Protein AF-A0AAD8VVQ7-F1 (afdb_monomer_lite)

pLDDT: mean 76.09, std 16.67, range [25.75, 97.69]

Secondary structure (DSSP, 8-state):
--------SSSTHHHHHHHHT-S-HHHHHHHHHHHHHHTT-HHHHHHHHHTT-----SSGGG-HHHHHHHTT-HHHHHHHHHTT--TT---TTS--HHHHHHHHS-HHHHHHHGGGSPPPTT-SS-SHHHHHHHHHHHHHHHH-HHHHHHHHHHHHHHHHHHHHTT-HHHHHHHHHTT--TTTHHHHHHHHHHHHHHHHHTT-HHHHHHHHHHHHHH-TT-HHHHHHHHHHHHHHT-HHHHHHHHHHHHHH-TT-HHHHHHHHHHHHHT-

Organism: Lolium multiflorum (NCBI:txid4521)

Structure (mmCIF, N/CA/C/O backbone):
data_AF-A0AAD8VVQ7-F1
#
_entry.id   AF-A0AAD8VVQ7-F1
#
loop_
_atom_site.group_PDB
_atom_site.id
_atom_site.type_symbol
_atom_site.label_atom_id
_atom_site.label_alt_id
_atom_site.label_comp_id
_atom_site.label_asym_id
_atom_site.label_entity_id
_atom_site.label_seq_id
_atom_site.pdbx_PDB_ins_code
_atom_site.Cartn_x
_atom_site.Cartn_y
_atom_site.Cartn_z
_atom_site.occupancy
_atom_site.B_iso_or_equiv
_atom_site.auth_seq_id
_atom_site.auth_comp_id
_atom_site.auth_asym_id
_atom_site.auth_atom_id
_atom_site.pdbx_PDB_model_num
ATOM 1 N N . MET A 1 1 ? -31.775 -23.590 -3.447 1.00 32.97 1 MET A N 1
ATOM 2 C CA . MET A 1 1 ? -30.555 -22.849 -3.837 1.00 32.97 1 MET A CA 1
ATOM 3 C C . MET A 1 1 ? -30.831 -21.364 -3.663 1.00 32.97 1 MET A C 1
ATOM 5 O O . MET A 1 1 ? -31.650 -20.832 -4.397 1.00 32.97 1 MET A O 1
ATOM 9 N N . ALA A 1 2 ? -30.275 -20.741 -2.620 1.00 25.75 2 ALA A N 1
ATOM 10 C CA . ALA A 1 2 ? -30.656 -19.396 -2.186 1.00 25.75 2 ALA A CA 1
ATOM 11 C C . ALA A 1 2 ? -30.196 -18.323 -3.187 1.00 25.75 2 ALA A C 1
ATOM 13 O O . ALA A 1 2 ? -29.004 -18.097 -3.392 1.00 25.75 2 ALA A O 1
ATOM 14 N N . GLN A 1 3 ? -31.175 -17.686 -3.820 1.00 28.00 3 GLN A N 1
ATOM 15 C CA . GLN A 1 3 ? -31.025 -16.563 -4.728 1.00 28.00 3 GLN A CA 1
ATOM 16 C C . GLN A 1 3 ? -30.968 -15.295 -3.865 1.00 28.00 3 GLN A C 1
ATOM 18 O O . GLN A 1 3 ? -32.000 -14.772 -3.453 1.00 28.00 3 GLN A O 1
ATOM 23 N N . ILE A 1 4 ? -29.763 -14.829 -3.523 1.00 32.50 4 ILE A N 1
ATOM 24 C CA . ILE A 1 4 ? -29.588 -13.522 -2.875 1.00 32.50 4 ILE A CA 1
ATOM 25 C C . ILE A 1 4 ? -29.837 -12.462 -3.955 1.00 32.50 4 ILE A C 1
ATOM 27 O O . ILE A 1 4 ? -28.936 -12.033 -4.673 1.00 32.50 4 ILE A O 1
ATOM 31 N N . CYS A 1 5 ? -31.109 -12.106 -4.128 1.00 30.92 5 CYS A N 1
ATOM 32 C CA . CYS A 1 5 ? -31.544 -10.966 -4.923 1.00 30.92 5 CYS A CA 1
ATOM 33 C C . CYS A 1 5 ? -31.204 -9.682 -4.155 1.00 30.92 5 CYS A C 1
ATOM 35 O O . CYS A 1 5 ? -32.002 -9.202 -3.355 1.00 30.92 5 CYS A O 1
ATOM 37 N N . ILE A 1 6 ? -30.033 -9.101 -4.418 1.00 37.62 6 ILE A N 1
ATOM 38 C CA . ILE A 1 6 ? -29.750 -7.710 -4.044 1.00 37.62 6 ILE A CA 1
ATOM 39 C C . ILE A 1 6 ? -30.532 -6.830 -5.032 1.00 37.62 6 ILE A C 1
ATOM 41 O O . ILE A 1 6 ? -30.039 -6.468 -6.100 1.00 37.62 6 ILE A O 1
ATOM 45 N N . ARG A 1 7 ? -31.814 -6.572 -4.738 1.00 34.56 7 ARG A N 1
ATOM 46 C CA . ARG A 1 7 ? -32.643 -5.653 -5.527 1.00 34.56 7 ARG A CA 1
ATOM 47 C C . ARG A 1 7 ? -32.259 -4.206 -5.207 1.00 34.56 7 ARG A C 1
ATOM 49 O O . ARG A 1 7 ? -32.575 -3.695 -4.145 1.00 34.56 7 ARG A O 1
ATOM 56 N N . ASN A 1 8 ? -31.588 -3.615 -6.189 1.00 37.22 8 ASN A N 1
ATOM 57 C CA . ASN A 1 8 ? -31.767 -2.273 -6.743 1.00 37.22 8 ASN A CA 1
ATOM 58 C C . ASN A 1 8 ? -31.941 -1.089 -5.771 1.00 37.22 8 ASN A C 1
ATOM 60 O O . ASN A 1 8 ? -33.029 -0.860 -5.251 1.00 37.22 8 ASN A O 1
ATOM 64 N N . VAL A 1 9 ? -30.905 -0.247 -5.698 1.00 36.59 9 VAL A N 1
ATOM 65 C CA . VAL A 1 9 ? -31.060 1.205 -5.533 1.00 36.59 9 VAL A CA 1
ATOM 66 C C . VAL A 1 9 ? -30.206 1.876 -6.625 1.00 36.59 9 VAL A C 1
ATOM 68 O O . VAL A 1 9 ? -28.989 1.971 -6.522 1.00 36.59 9 VAL A O 1
ATOM 71 N N . GLU A 1 10 ? -30.866 2.181 -7.745 1.00 34.78 10 GLU A N 1
ATOM 72 C CA . GLU A 1 10 ? -30.586 3.259 -8.720 1.00 34.78 10 GLU A CA 1
ATOM 73 C C . GLU A 1 10 ? -29.190 3.425 -9.372 1.00 34.78 10 GLU A C 1
ATOM 75 O O . GLU A 1 10 ? -28.789 4.533 -9.714 1.00 34.78 10 GLU A O 1
ATOM 80 N N . GLY A 1 11 ? -28.469 2.342 -9.685 1.00 43.28 11 GLY A N 1
ATOM 81 C CA . GLY A 1 11 ? -27.272 2.449 -10.556 1.00 43.28 11 GLY A CA 1
ATOM 82 C C . GLY A 1 11 ? -26.495 1.158 -10.832 1.00 43.28 11 GLY A C 1
ATOM 83 O O . GLY A 1 11 ? -25.451 1.166 -11.482 1.00 43.28 11 GLY A O 1
ATOM 84 N N . THR A 1 12 ? -26.993 0.026 -10.342 1.00 45.75 12 THR A N 1
ATOM 85 C CA . THR A 1 12 ? -26.298 -1.268 -10.257 1.00 45.75 12 THR A CA 1
ATOM 86 C C . THR A 1 12 ? -26.258 -2.073 -11.563 1.00 45.75 12 THR A C 1
ATOM 88 O O . THR A 1 12 ? -25.590 -3.108 -11.620 1.00 45.75 12 THR A O 1
ATOM 91 N N . SER A 1 13 ? -26.916 -1.611 -12.630 1.00 41.06 13 SER A N 1
ATOM 92 C CA . SER A 1 13 ? -27.123 -2.388 -13.862 1.00 41.06 13 SER A CA 1
ATOM 93 C C . SER A 1 13 ? -25.830 -2.734 -14.616 1.00 41.06 13 SER A C 1
ATOM 95 O O . SER A 1 13 ? -25.716 -3.836 -15.138 1.00 41.06 13 SER A O 1
ATOM 97 N N . LEU A 1 14 ? -24.827 -1.847 -14.640 1.00 35.81 14 LEU A N 1
ATOM 98 C CA . LEU A 1 14 ? -23.552 -2.098 -15.338 1.00 35.81 14 LEU A CA 1
ATOM 99 C C . LEU A 1 14 ? -22.633 -3.066 -14.571 1.00 35.81 14 LEU A C 1
ATOM 101 O O . LEU A 1 14 ? -22.017 -3.948 -15.166 1.00 35.81 14 LEU A O 1
ATOM 105 N N . CYS A 1 15 ? -22.590 -2.952 -13.240 1.00 41.81 15 CYS A N 1
ATOM 106 C CA . CYS A 1 15 ? -21.702 -3.762 -12.401 1.00 41.81 15 CYS A CA 1
ATOM 107 C C . CYS A 1 15 ? -22.151 -5.223 -12.308 1.00 41.81 15 CYS A C 1
ATOM 109 O O . CYS A 1 15 ? -21.321 -6.129 -12.353 1.00 41.81 15 CYS A O 1
ATOM 111 N N . PHE A 1 16 ? -23.461 -5.476 -12.233 1.00 44.75 16 PHE A N 1
ATOM 112 C CA . PHE A 1 16 ? -23.982 -6.845 -12.203 1.00 44.75 16 PHE A CA 1
ATOM 113 C C . PHE A 1 16 ? -23.688 -7.621 -13.493 1.00 44.75 16 PHE A C 1
ATOM 115 O O . PHE A 1 16 ? -23.416 -8.821 -13.423 1.00 44.75 16 PHE A O 1
ATOM 122 N N . ILE A 1 17 ? -23.690 -6.942 -14.646 1.00 41.75 17 ILE A N 1
ATOM 123 C CA . ILE A 1 17 ? -23.375 -7.553 -15.944 1.00 41.75 17 ILE A CA 1
ATOM 124 C C . ILE A 1 17 ? -21.907 -7.996 -15.971 1.00 41.75 17 ILE A C 1
ATOM 126 O O . ILE A 1 17 ? -21.639 -9.162 -16.239 1.00 41.75 17 ILE A O 1
ATOM 130 N N . GLN A 1 18 ? -20.956 -7.127 -15.606 1.00 44.03 18 GLN A N 1
ATOM 131 C CA . GLN A 1 18 ? -19.525 -7.478 -15.569 1.00 44.03 18 GLN A CA 1
ATOM 132 C C . GLN A 1 18 ? -19.199 -8.589 -14.561 1.00 44.03 18 GLN A C 1
ATOM 134 O O . GLN A 1 18 ? -18.386 -9.470 -14.844 1.00 44.03 18 GLN A O 1
ATOM 139 N N . LEU A 1 19 ? -19.869 -8.598 -13.407 1.00 46.03 19 LEU A N 1
ATOM 140 C CA . LEU A 1 19 ? -19.674 -9.627 -12.387 1.00 46.03 19 LEU A CA 1
ATOM 141 C C . LEU A 1 19 ? -20.217 -11.003 -12.817 1.00 46.03 19 LEU A C 1
ATOM 143 O O . LEU A 1 19 ? -19.690 -12.020 -12.375 1.00 46.03 19 LEU A O 1
ATOM 147 N N . GLN A 1 20 ? -21.223 -11.092 -13.695 1.00 51.47 20 GLN A N 1
ATOM 148 C CA . GLN A 1 20 ? -21.737 -12.385 -14.176 1.00 51.47 20 GLN A CA 1
ATOM 149 C C . GLN A 1 20 ? -20.737 -13.168 -15.046 1.00 51.47 20 GLN A C 1
ATOM 151 O O . GLN A 1 20 ? -20.784 -14.401 -15.032 1.00 51.47 20 GLN A O 1
ATOM 156 N N . PHE A 1 21 ? -19.816 -12.487 -15.737 1.00 51.16 21 PHE A N 1
ATOM 157 C CA . PHE A 1 21 ? -18.866 -13.101 -16.676 1.00 51.16 21 PHE A CA 1
ATOM 158 C C . PHE A 1 21 ? -17.606 -13.703 -16.031 1.00 51.16 21 PHE A C 1
ATOM 160 O O . PHE A 1 21 ? -16.871 -14.419 -16.707 1.00 51.16 21 PHE A O 1
ATOM 167 N N . MET A 1 22 ? -17.323 -13.468 -14.743 1.00 53.41 22 MET A N 1
ATOM 168 C CA . MET A 1 22 ? -16.086 -13.996 -14.145 1.00 53.41 22 MET A CA 1
ATOM 169 C C . MET A 1 22 ? -16.205 -15.477 -13.755 1.00 53.41 22 MET A C 1
ATOM 171 O O . MET A 1 22 ? -17.192 -15.874 -13.150 1.00 53.41 22 MET A O 1
ATOM 175 N N . PRO A 1 23 ? -15.205 -16.333 -13.999 1.00 52.62 23 PRO A N 1
ATOM 176 C CA . PRO A 1 23 ? -15.355 -17.784 -13.845 1.00 52.62 23 PRO A CA 1
ATOM 177 C C . PRO A 1 23 ? -15.547 -18.263 -12.391 1.00 52.62 23 PRO A C 1
ATOM 179 O O . PRO A 1 23 ? -16.184 -19.290 -12.177 1.00 52.62 23 PRO A O 1
ATOM 182 N N . ASN A 1 24 ? -15.075 -17.517 -11.379 1.00 67.12 24 ASN A N 1
ATOM 183 C CA . ASN A 1 24 ? -15.118 -17.932 -9.969 1.00 67.12 24 ASN A CA 1
ATOM 184 C C . ASN A 1 24 ? -16.052 -17.047 -9.120 1.00 67.12 24 ASN A C 1
ATOM 186 O O . ASN A 1 24 ? -15.850 -15.835 -9.025 1.00 67.12 24 ASN A O 1
ATOM 190 N N . LYS A 1 25 ? -17.040 -17.661 -8.449 1.00 65.88 25 LYS A N 1
ATOM 191 C CA . LYS A 1 25 ? -17.976 -16.991 -7.526 1.00 65.88 25 LYS A CA 1
ATOM 192 C C . LYS A 1 25 ? -17.253 -16.204 -6.421 1.00 65.88 25 LYS A C 1
ATOM 194 O O . LYS A 1 25 ? -17.703 -15.113 -6.088 1.00 65.88 25 LYS A O 1
ATOM 199 N N . GLY A 1 26 ? -16.128 -16.710 -5.909 1.00 63.72 26 GLY A N 1
ATOM 200 C CA . GLY A 1 26 ? -15.325 -16.022 -4.890 1.00 63.72 26 GLY A CA 1
ATOM 201 C C . GLY A 1 26 ? -14.706 -14.717 -5.401 1.00 63.72 26 GLY A C 1
ATOM 202 O O . GLY A 1 26 ? -14.844 -13.679 -4.761 1.00 63.72 26 GLY A O 1
ATOM 203 N N . ASN A 1 27 ? -14.120 -14.736 -6.603 1.00 68.06 27 ASN A N 1
ATOM 204 C CA . ASN A 1 27 ? -13.512 -13.545 -7.210 1.00 68.06 27 ASN A CA 1
ATOM 205 C C . ASN A 1 27 ? -14.566 -12.497 -7.596 1.00 68.06 27 ASN A C 1
ATOM 207 O O . ASN A 1 27 ? -14.330 -11.306 -7.423 1.00 68.06 27 ASN A O 1
ATOM 211 N N . ARG A 1 28 ? -15.756 -12.924 -8.048 1.00 70.94 28 ARG A N 1
ATOM 212 C CA . ARG A 1 28 ? -16.890 -12.010 -8.291 1.00 70.94 28 ARG A CA 1
ATOM 213 C C . ARG A 1 28 ? -17.267 -11.242 -7.030 1.00 70.94 28 ARG A C 1
ATOM 215 O O . ARG A 1 28 ? -17.433 -10.030 -7.066 1.00 70.94 28 ARG A O 1
ATOM 222 N N . LEU A 1 29 ? -17.426 -11.959 -5.919 1.00 75.00 29 LEU A N 1
ATOM 223 C CA . LEU A 1 29 ? -17.844 -11.358 -4.658 1.00 75.00 29 LEU A CA 1
ATOM 224 C C . LEU A 1 29 ? -16.756 -10.451 -4.069 1.00 75.00 29 LEU A C 1
ATOM 226 O O . LEU A 1 29 ? -17.097 -9.419 -3.503 1.00 75.00 29 LEU A O 1
ATOM 230 N N . PHE A 1 30 ? -15.474 -10.778 -4.266 1.00 79.44 30 PHE A N 1
ATOM 231 C CA . PHE A 1 30 ? -14.358 -9.901 -3.900 1.00 79.44 30 PHE A CA 1
ATOM 232 C C . PHE A 1 30 ? -14.373 -8.583 -4.691 1.00 79.44 30 PHE A C 1
ATOM 234 O O . PHE A 1 30 ? -14.333 -7.511 -4.097 1.00 79.44 30 PHE A O 1
ATOM 241 N N . VAL A 1 31 ? -14.511 -8.640 -6.021 1.00 78.81 31 VAL A N 1
ATOM 242 C CA . VAL A 1 31 ? -14.584 -7.429 -6.864 1.00 78.81 31 VAL A CA 1
ATOM 243 C C . VAL A 1 31 ? -15.812 -6.582 -6.512 1.00 78.81 31 VAL A C 1
ATOM 245 O O . VAL A 1 31 ? -15.736 -5.356 -6.459 1.00 78.81 31 VAL A O 1
ATOM 248 N N . ALA A 1 32 ? -16.946 -7.225 -6.222 1.00 81.06 32 ALA A N 1
ATOM 249 C CA . ALA A 1 32 ? -18.141 -6.531 -5.751 1.00 81.06 32 ALA A CA 1
ATOM 250 C C . ALA A 1 32 ? -17.918 -5.848 -4.389 1.00 81.06 32 ALA A C 1
ATOM 252 O O . ALA A 1 32 ? -18.401 -4.736 -4.179 1.00 81.06 32 ALA A O 1
ATOM 253 N N . LEU A 1 33 ? -17.184 -6.500 -3.479 1.00 85.38 33 LEU A N 1
ATOM 254 C CA . LEU A 1 33 ? -16.850 -5.973 -2.155 1.00 85.38 33 LEU A CA 1
ATOM 255 C C . LEU A 1 33 ? -15.913 -4.765 -2.251 1.00 85.38 33 LEU A C 1
ATOM 257 O O . LEU A 1 33 ? -16.217 -3.726 -1.669 1.00 85.38 33 LEU A O 1
ATOM 261 N N . ASP A 1 34 ? -14.831 -4.870 -3.025 1.00 84.62 34 ASP A N 1
ATOM 262 C CA . ASP A 1 34 ? -13.914 -3.754 -3.293 1.00 84.62 34 ASP A CA 1
ATOM 263 C C . ASP A 1 34 ? -14.673 -2.552 -3.870 1.00 84.62 34 ASP A C 1
ATOM 265 O O . ASP A 1 34 ? -14.544 -1.425 -3.392 1.00 84.62 34 ASP A O 1
ATOM 269 N N . MET A 1 35 ? -15.564 -2.784 -4.833 1.00 81.31 35 MET A N 1
ATOM 270 C CA . MET A 1 35 ? -16.360 -1.710 -5.413 1.00 81.31 35 MET A CA 1
ATOM 271 C C . MET A 1 35 ? -17.341 -1.080 -4.416 1.00 81.31 35 MET A C 1
ATOM 273 O O . MET A 1 35 ? -17.484 0.146 -4.393 1.00 81.31 35 MET A O 1
ATOM 277 N N . ALA A 1 36 ? -17.996 -1.889 -3.577 1.00 85.31 36 ALA A N 1
ATOM 278 C CA . ALA A 1 36 ? -18.875 -1.396 -2.521 1.00 85.31 36 ALA A CA 1
ATOM 279 C C . ALA A 1 36 ? -18.108 -0.519 -1.518 1.00 85.31 36 ALA A C 1
ATOM 281 O O . ALA A 1 36 ? -18.603 0.542 -1.143 1.00 85.31 36 ALA A O 1
ATOM 282 N N . LEU A 1 37 ? -16.881 -0.903 -1.153 1.00 86.62 37 LEU A N 1
ATOM 283 C CA . LEU A 1 37 ? -15.991 -0.101 -0.308 1.00 86.62 37 LEU A CA 1
ATOM 284 C C . LEU A 1 37 ? -15.546 1.186 -1.011 1.00 86.62 37 LEU A C 1
ATOM 286 O O . LEU A 1 37 ? -15.621 2.267 -0.428 1.00 86.62 37 LEU A O 1
ATOM 290 N N . ARG A 1 38 ? -15.169 1.122 -2.295 1.00 81.88 38 ARG A N 1
ATOM 291 C CA . ARG A 1 38 ? -14.794 2.309 -3.086 1.00 81.88 38 ARG A CA 1
ATOM 292 C C . ARG A 1 38 ? -15.919 3.339 -3.163 1.00 81.88 38 ARG A C 1
ATOM 294 O O . ARG A 1 38 ? -15.644 4.539 -3.094 1.00 81.88 38 ARG A O 1
ATOM 301 N N . LYS A 1 39 ? -17.165 2.879 -3.293 1.00 81.38 39 LYS A N 1
ATOM 302 C CA . LYS A 1 39 ? -18.374 3.715 -3.355 1.00 81.38 39 LYS A CA 1
ATOM 303 C C . LYS A 1 39 ? -19.008 4.000 -1.988 1.00 81.38 39 LYS A C 1
ATOM 305 O O . LYS A 1 39 ? -20.023 4.685 -1.945 1.00 81.38 39 LYS A O 1
ATOM 310 N N . SER A 1 40 ? -18.418 3.512 -0.895 1.00 84.12 40 SER A N 1
ATOM 311 C CA . SER A 1 40 ? -18.921 3.692 0.474 1.00 84.12 40 SER A CA 1
ATOM 312 C C . SER A 1 40 ? -20.338 3.136 0.704 1.00 84.12 40 SER A C 1
ATOM 314 O O . SER A 1 40 ? -21.089 3.619 1.548 1.00 84.12 40 SER A O 1
ATOM 316 N N . PHE A 1 41 ? -20.725 2.088 -0.029 1.00 85.81 41 PHE A N 1
ATOM 317 C CA . PHE A 1 41 ? -22.027 1.428 0.098 1.00 85.81 41 PHE A CA 1
ATOM 318 C C . PHE A 1 41 ? -22.012 0.374 1.212 1.00 85.81 41 PHE A C 1
ATOM 320 O O . PHE A 1 41 ? -22.043 -0.830 0.955 1.00 85.81 41 PHE A O 1
ATOM 327 N N . VAL A 1 42 ? -21.995 0.830 2.467 1.00 83.38 42 VAL A N 1
ATOM 328 C CA . VAL A 1 42 ? -21.899 -0.014 3.677 1.00 83.38 42 VAL A CA 1
ATOM 329 C C . VAL A 1 42 ? -22.950 -1.135 3.711 1.00 83.38 42 VAL A C 1
ATOM 331 O O . VAL A 1 42 ? -22.623 -2.285 4.004 1.00 83.38 42 VAL A O 1
ATOM 334 N N . SER A 1 43 ? -24.201 -0.854 3.331 1.00 80.50 43 SER A N 1
ATOM 335 C CA . SER A 1 43 ? -25.262 -1.874 3.282 1.00 80.50 43 SER A CA 1
ATOM 336 C C . SER A 1 43 ? -24.930 -3.026 2.324 1.00 80.50 43 SER A C 1
ATOM 338 O O . SER A 1 43 ? -25.270 -4.177 2.596 1.00 80.50 43 SER A O 1
ATOM 340 N N . CYS A 1 44 ? -24.232 -2.739 1.219 1.00 82.75 44 CYS A N 1
ATOM 341 C CA . CYS A 1 44 ? -23.774 -3.760 0.277 1.00 82.75 44 CYS A CA 1
ATOM 342 C C . CYS A 1 44 ? -22.590 -4.552 0.838 1.00 82.75 44 CYS A C 1
ATOM 344 O O . CYS A 1 44 ? -22.556 -5.766 0.664 1.00 82.75 44 CYS A O 1
ATOM 346 N N . VAL A 1 45 ? -21.662 -3.897 1.546 1.00 85.19 45 VAL A N 1
ATOM 347 C CA . VAL A 1 45 ? -20.513 -4.553 2.200 1.00 85.19 45 VAL A CA 1
ATOM 348 C C . VAL A 1 45 ? -20.992 -5.682 3.115 1.00 85.19 45 VAL A C 1
ATOM 350 O O . VAL A 1 45 ? -20.562 -6.823 2.957 1.00 85.19 45 VAL A O 1
ATOM 353 N N . LYS A 1 46 ? -21.962 -5.400 3.993 1.00 83.31 46 LYS A N 1
ATOM 354 C CA . LYS A 1 46 ? -22.525 -6.399 4.914 1.00 83.31 46 LYS A CA 1
ATOM 355 C C . LYS A 1 46 ? -23.149 -7.592 4.184 1.00 83.31 46 LYS A C 1
ATOM 357 O O . LYS A 1 46 ? -22.861 -8.739 4.519 1.00 83.31 46 LYS A O 1
ATOM 362 N N . LEU A 1 47 ? -23.970 -7.335 3.162 1.00 81.62 47 LEU A N 1
ATOM 363 C CA . LEU A 1 47 ? -24.615 -8.390 2.370 1.00 81.62 47 LEU A CA 1
ATOM 364 C C . LEU A 1 47 ? -23.603 -9.248 1.600 1.00 81.62 47 LEU A C 1
ATOM 366 O O . LEU A 1 47 ? -23.782 -10.459 1.486 1.00 81.62 47 LEU A O 1
ATOM 370 N N . LEU A 1 48 ? -22.540 -8.637 1.074 1.00 85.06 48 LEU A N 1
ATOM 371 C CA . LEU A 1 48 ? -21.500 -9.336 0.319 1.00 85.06 48 LEU A CA 1
ATOM 372 C C . LEU A 1 48 ? -20.664 -10.243 1.225 1.00 85.06 48 LEU A C 1
ATOM 374 O O . LEU A 1 48 ? -20.432 -11.398 0.868 1.00 85.06 48 LEU A O 1
ATOM 378 N N . ILE A 1 49 ? -20.286 -9.763 2.412 1.00 85.81 49 ILE A N 1
ATOM 379 C CA . ILE A 1 49 ? -19.587 -10.562 3.428 1.00 85.81 49 ILE A CA 1
ATOM 380 C C . ILE A 1 49 ? -20.456 -11.755 3.856 1.00 85.81 49 ILE A C 1
ATOM 382 O O . ILE A 1 49 ? -20.002 -12.895 3.797 1.00 85.81 49 ILE A O 1
ATOM 386 N N . GLN A 1 50 ? -21.738 -11.528 4.172 1.00 82.75 50 GLN A N 1
ATOM 387 C CA . GLN A 1 50 ? -22.696 -12.604 4.485 1.00 82.75 50 GLN A CA 1
ATOM 388 C C . GLN A 1 50 ? -22.894 -13.591 3.321 1.00 82.75 50 GLN A C 1
ATOM 390 O O . GLN A 1 50 ? -23.169 -14.770 3.535 1.00 82.75 50 GLN A O 1
ATOM 395 N N . GLY A 1 51 ? -22.734 -13.121 2.081 1.00 77.81 51 GLY A N 1
ATOM 396 C CA . GLY A 1 51 ? -22.756 -13.934 0.865 1.00 77.81 51 GLY A CA 1
ATOM 397 C C . GLY A 1 51 ? -21.491 -14.768 0.622 1.00 77.81 51 GLY A C 1
ATOM 398 O O . GLY A 1 51 ? -21.447 -15.502 -0.370 1.00 77.81 51 GLY A O 1
ATOM 399 N N . GLY A 1 52 ? -20.482 -14.670 1.495 1.00 81.75 52 GLY A N 1
ATOM 400 C CA . GLY A 1 52 ? -19.207 -15.380 1.386 1.00 81.75 52 GLY A CA 1
ATOM 401 C C . GLY A 1 52 ? -18.169 -14.667 0.518 1.00 81.75 52 GLY A C 1
ATOM 402 O O . GLY A 1 52 ? -17.348 -15.334 -0.114 1.00 81.75 52 GLY A O 1
ATOM 403 N N . ALA A 1 53 ? -18.219 -13.333 0.424 1.00 82.75 53 ALA A N 1
ATOM 404 C CA . ALA A 1 53 ? -17.140 -12.566 -0.194 1.00 82.75 53 ALA A CA 1
ATOM 405 C C . ALA A 1 53 ? -15.816 -12.817 0.536 1.00 82.75 53 ALA A C 1
ATOM 407 O O . ALA A 1 53 ? -15.769 -12.825 1.765 1.00 82.75 53 ALA A O 1
ATOM 408 N N . ASN A 1 54 ? -14.733 -12.996 -0.223 1.00 84.00 54 ASN A N 1
ATOM 409 C CA . ASN A 1 54 ? -13.404 -13.031 0.373 1.00 84.00 54 ASN A CA 1
ATOM 410 C C . ASN A 1 54 ? -13.090 -11.642 0.947 1.00 84.00 54 ASN A C 1
ATOM 412 O O . ASN A 1 54 ? -13.213 -10.642 0.246 1.00 84.00 54 ASN A O 1
ATOM 416 N N . VAL A 1 55 ? -12.699 -11.591 2.216 1.00 86.19 55 VAL A N 1
ATOM 417 C CA . VAL A 1 55 ? -12.368 -10.354 2.940 1.00 86.19 55 VAL A CA 1
ATOM 418 C C . VAL A 1 55 ? -10.858 -10.110 3.030 1.00 86.19 55 VAL A C 1
ATOM 420 O O . VAL A 1 55 ? -10.412 -9.154 3.655 1.00 86.19 55 VAL A O 1
ATOM 423 N N . SER A 1 56 ? -10.061 -10.964 2.387 1.00 83.81 56 SER A N 1
ATOM 424 C CA . SER A 1 56 ? -8.606 -10.857 2.303 1.00 83.81 56 SER A CA 1
ATOM 425 C C . SER A 1 56 ? -8.148 -10.695 0.854 1.00 83.81 56 SER A C 1
ATOM 427 O O . SER A 1 56 ? -8.730 -11.277 -0.064 1.00 83.81 56 SER A O 1
ATOM 429 N N . SER A 1 57 ? -7.083 -9.920 0.657 1.00 76.94 57 SER A N 1
ATOM 430 C CA . SER A 1 5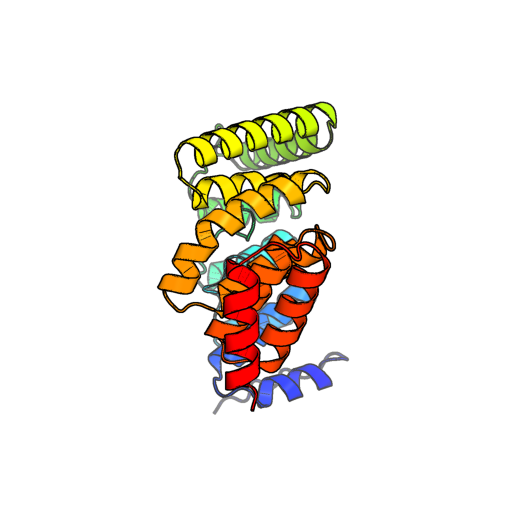7 ? -6.379 -9.797 -0.620 1.00 76.94 57 SER A CA 1
ATOM 431 C C . SER A 1 57 ? -4.907 -10.141 -0.437 1.00 76.94 57 SER A C 1
ATOM 433 O O . SER A 1 57 ? -4.336 -9.868 0.619 1.00 76.94 57 SER A O 1
ATOM 435 N N . ALA A 1 58 ? -4.296 -10.724 -1.470 1.00 65.56 58 ALA A N 1
ATOM 436 C CA . ALA A 1 58 ? -2.853 -10.949 -1.520 1.00 65.56 58 ALA A CA 1
ATOM 437 C C . ALA A 1 58 ? -2.071 -9.661 -1.841 1.00 65.56 58 ALA A C 1
ATOM 439 O O . ALA A 1 58 ? -0.884 -9.576 -1.539 1.00 65.56 58 ALA A O 1
ATOM 440 N N . SER A 1 59 ? -2.733 -8.663 -2.436 1.00 66.62 59 SER A N 1
ATOM 441 C CA . SER A 1 59 ? -2.136 -7.370 -2.770 1.00 66.62 59 SER A CA 1
ATOM 442 C C . SER A 1 59 ? -2.352 -6.376 -1.618 1.00 66.62 59 SER A C 1
ATOM 444 O O . SER A 1 59 ? -3.510 -6.122 -1.275 1.00 66.62 59 SER A O 1
ATOM 446 N N . PRO A 1 60 ? -1.288 -5.770 -1.051 1.00 57.25 60 PRO A N 1
ATOM 447 C CA . PRO A 1 60 ? -1.379 -4.821 0.070 1.00 57.25 60 PRO A CA 1
ATOM 448 C C . PRO A 1 60 ? -2.388 -3.678 -0.148 1.00 57.25 60 PRO A C 1
ATOM 450 O O . PRO A 1 60 ? -3.191 -3.367 0.728 1.00 57.25 60 PRO A O 1
ATOM 453 N N . GLY A 1 61 ? -2.422 -3.098 -1.354 1.00 61.19 61 GLY A N 1
ATOM 454 C CA . GLY A 1 61 ? -3.318 -1.982 -1.696 1.00 61.19 61 GLY A CA 1
ATOM 455 C C . GLY A 1 61 ? -4.797 -2.344 -1.893 1.00 61.19 61 GLY A C 1
ATOM 456 O O . GLY A 1 61 ? -5.644 -1.450 -1.899 1.00 61.19 61 GLY A O 1
ATOM 457 N N . ASP A 1 62 ? -5.120 -3.634 -2.020 1.00 74.94 62 ASP A N 1
ATOM 458 C CA . ASP A 1 62 ? -6.478 -4.119 -2.305 1.00 74.94 62 ASP A CA 1
ATOM 459 C C . ASP A 1 62 ? -7.121 -4.792 -1.085 1.00 74.94 62 ASP A C 1
ATOM 461 O O . ASP A 1 62 ? -8.106 -5.520 -1.215 1.00 74.94 62 ASP A O 1
ATOM 465 N N . ASN A 1 63 ? -6.557 -4.612 0.114 1.00 86.38 63 ASN A N 1
ATOM 466 C CA . ASN A 1 63 ? -7.136 -5.210 1.305 1.00 86.38 63 ASN A CA 1
ATOM 467 C C . ASN A 1 63 ? -8.432 -4.471 1.717 1.00 86.38 63 ASN A C 1
ATOM 469 O O . ASN A 1 63 ? -8.396 -3.258 1.951 1.00 86.38 63 ASN A O 1
ATOM 473 N N . PRO A 1 64 ? -9.574 -5.174 1.852 1.00 91.38 64 PRO A N 1
ATOM 474 C CA . PRO A 1 64 ? -10.848 -4.560 2.223 1.00 91.38 64 PRO A CA 1
ATOM 475 C C . PRO A 1 64 ? -10.798 -3.731 3.513 1.00 91.38 64 PRO A C 1
ATOM 477 O O . PRO A 1 64 ? -11.406 -2.662 3.574 1.00 91.38 64 PRO A O 1
ATOM 480 N N . LEU A 1 65 ? -10.052 -4.188 4.525 1.00 94.12 65 LEU A N 1
ATOM 481 C CA . LEU A 1 65 ? -9.951 -3.499 5.814 1.00 94.12 65 LEU A CA 1
ATOM 482 C C . LEU A 1 65 ? -9.138 -2.204 5.710 1.00 94.12 65 LEU A C 1
ATOM 484 O O . LEU A 1 65 ? -9.550 -1.184 6.257 1.00 94.12 65 LEU A O 1
ATOM 488 N N . VAL A 1 66 ? -8.042 -2.224 4.942 1.00 90.56 66 VAL A N 1
ATOM 489 C CA . VAL A 1 66 ? -7.250 -1.027 4.607 1.00 90.56 66 VAL A CA 1
ATOM 490 C C . VAL A 1 66 ? -8.143 0.011 3.929 1.00 90.56 66 VAL A C 1
ATOM 492 O O . VAL A 1 66 ? -8.184 1.161 4.354 1.00 90.56 66 VAL A O 1
ATOM 495 N N . LYS A 1 67 ? -8.929 -0.405 2.926 1.00 88.81 67 LYS A N 1
ATOM 496 C CA . LYS A 1 67 ? -9.825 0.497 2.187 1.00 88.81 67 LYS A CA 1
ATOM 497 C C . LYS A 1 67 ? -10.939 1.076 3.062 1.00 88.81 67 LYS A C 1
ATOM 499 O O . LYS A 1 67 ? -11.314 2.233 2.886 1.00 88.81 67 LYS A O 1
ATOM 504 N N . ALA A 1 68 ? -11.489 0.273 3.974 1.00 93.56 68 ALA A N 1
ATOM 505 C CA . ALA A 1 68 ? -12.515 0.720 4.911 1.00 93.56 68 ALA A CA 1
ATOM 506 C C . ALA A 1 68 ? -11.961 1.758 5.900 1.00 93.56 68 ALA A C 1
ATOM 508 O O . ALA A 1 68 ? -12.614 2.776 6.122 1.00 93.56 68 ALA A O 1
ATOM 509 N N . ALA A 1 69 ? -10.756 1.528 6.431 1.00 93.06 69 ALA A N 1
ATOM 510 C CA . ALA A 1 69 ? -10.076 2.446 7.341 1.00 93.06 69 ALA A CA 1
ATOM 511 C C . ALA A 1 69 ? -9.663 3.761 6.661 1.00 93.06 69 ALA A C 1
ATOM 513 O O . ALA A 1 69 ? -9.960 4.830 7.182 1.00 93.06 69 ALA A O 1
ATOM 514 N N . GLU A 1 70 ? -9.084 3.694 5.457 1.00 88.06 70 GLU A N 1
ATOM 515 C CA . GLU A 1 70 ? -8.736 4.864 4.630 1.00 88.06 70 GLU A CA 1
ATOM 516 C C . GLU A 1 70 ? -9.948 5.772 4.356 1.00 88.06 70 GLU A C 1
ATOM 518 O O . GLU A 1 70 ? -9.819 6.986 4.234 1.00 88.06 70 GLU A O 1
ATOM 523 N N . LYS A 1 71 ? -11.147 5.189 4.255 1.00 84.31 71 LYS A N 1
ATOM 524 C CA . LYS A 1 71 ? -12.394 5.917 3.984 1.00 84.31 71 LYS A CA 1
ATOM 525 C C . LYS A 1 71 ? -13.204 6.268 5.234 1.00 84.31 71 LYS A C 1
ATOM 527 O O . LYS A 1 71 ? -14.285 6.834 5.076 1.00 84.31 71 LYS A O 1
ATOM 532 N N . GLY A 1 72 ? -12.744 5.900 6.433 1.00 89.12 72 GLY A N 1
ATOM 533 C CA . GLY A 1 72 ? -13.488 6.112 7.680 1.00 89.12 72 GLY A CA 1
ATOM 534 C C . GLY A 1 72 ? -14.854 5.413 7.704 1.00 89.12 72 GLY A C 1
ATOM 535 O O . GLY A 1 72 ? -15.841 5.970 8.179 1.00 89.12 72 GLY A O 1
ATOM 536 N N . LEU A 1 73 ? -14.964 4.217 7.114 1.00 93.38 73 LEU A N 1
ATOM 537 C CA . LEU A 1 73 ? -16.225 3.473 7.033 1.00 93.38 73 LEU A CA 1
ATOM 538 C C . LEU A 1 73 ? -16.432 2.599 8.277 1.00 93.38 73 LEU A C 1
ATOM 540 O O . LEU A 1 73 ? -16.358 1.375 8.186 1.00 93.38 73 LEU A O 1
ATOM 544 N N . THR A 1 74 ? -16.738 3.212 9.421 1.00 95.00 74 THR A N 1
ATOM 545 C CA . THR A 1 74 ? -16.873 2.563 10.743 1.00 95.00 74 THR A CA 1
ATOM 546 C C . THR A 1 74 ? -17.646 1.245 10.724 1.00 95.00 74 THR A C 1
ATOM 548 O O . THR A 1 74 ? -17.161 0.204 11.163 1.00 95.00 74 THR A O 1
ATOM 551 N N . GLU A 1 75 ? -18.844 1.246 10.145 1.00 94.44 75 GLU A N 1
ATOM 552 C CA . GLU A 1 75 ? -19.688 0.050 10.088 1.00 94.44 75 GLU A CA 1
ATOM 553 C C . GLU A 1 75 ? -19.124 -1.038 9.158 1.00 94.44 75 GLU A C 1
ATOM 555 O O . GLU A 1 75 ? -19.302 -2.231 9.410 1.00 94.44 75 GLU A O 1
ATOM 560 N N . ALA A 1 76 ? -18.402 -0.654 8.101 1.00 94.31 76 ALA A N 1
ATOM 561 C CA . ALA A 1 76 ? -17.702 -1.611 7.248 1.00 94.31 76 ALA A CA 1
ATOM 562 C C . ALA A 1 76 ? -16.495 -2.225 7.973 1.00 94.31 76 ALA A C 1
ATOM 564 O O . ALA A 1 76 ? -16.276 -3.428 7.846 1.00 94.31 76 ALA A O 1
ATOM 565 N N . ILE A 1 77 ? -15.758 -1.433 8.763 1.00 96.31 77 ILE A N 1
ATOM 566 C CA . ILE A 1 77 ? -14.654 -1.908 9.613 1.00 96.31 77 ILE A CA 1
ATOM 567 C C . ILE A 1 77 ? -15.174 -2.960 10.597 1.00 96.31 77 ILE A C 1
ATOM 569 O O . ILE A 1 77 ? -14.630 -4.062 10.639 1.00 96.31 77 ILE A O 1
ATOM 573 N N . LYS A 1 78 ? -16.276 -2.674 11.309 1.00 95.62 78 LYS A N 1
ATOM 574 C CA . LYS A 1 78 ? -16.932 -3.639 12.212 1.00 95.62 78 LYS A CA 1
ATOM 575 C C . LYS A 1 78 ? -17.271 -4.944 11.487 1.00 95.62 78 LYS A C 1
ATOM 577 O O . LYS A 1 78 ? -16.838 -6.011 11.914 1.00 95.62 78 LYS A O 1
ATOM 582 N N . CYS A 1 79 ? -17.963 -4.860 10.346 1.00 93.81 79 CYS A N 1
ATOM 583 C CA . CYS A 1 79 ? -18.358 -6.043 9.572 1.00 93.81 79 CYS A CA 1
ATOM 584 C C . CYS A 1 79 ? -17.157 -6.879 9.089 1.00 93.81 79 CYS A C 1
ATOM 586 O O . CYS A 1 79 ? -17.240 -8.105 9.036 1.00 93.81 79 CYS A O 1
ATOM 588 N N . LEU A 1 80 ? -16.055 -6.235 8.694 1.00 94.62 80 LEU A N 1
ATOM 589 C CA . LEU A 1 80 ? -14.848 -6.919 8.224 1.00 94.62 80 LEU A CA 1
ATOM 590 C C . LEU A 1 80 ? -14.107 -7.616 9.373 1.00 94.62 80 LEU A C 1
ATOM 592 O O . LEU A 1 80 ? -13.719 -8.775 9.231 1.00 94.62 80 LEU A O 1
ATOM 596 N N . LEU A 1 81 ? -13.984 -6.956 10.528 1.00 94.94 81 LEU A N 1
ATOM 597 C CA . LEU A 1 81 ? -13.385 -7.552 11.724 1.00 94.94 81 LEU A CA 1
ATOM 598 C C . LEU A 1 81 ? -14.201 -8.747 12.232 1.00 94.94 81 LEU A C 1
ATOM 600 O O . LEU A 1 81 ? -13.626 -9.788 12.542 1.00 94.94 81 LEU A O 1
ATOM 604 N N . GLU A 1 82 ? -15.534 -8.646 12.228 1.00 93.19 82 GLU A N 1
ATOM 605 C CA . GLU A 1 82 ? -16.438 -9.766 12.533 1.00 93.19 82 GLU A CA 1
ATOM 606 C C . GLU A 1 82 ? -16.252 -10.956 11.576 1.00 93.19 82 GLU A C 1
ATOM 608 O O . GLU A 1 82 ? -16.435 -12.107 11.970 1.00 93.19 82 GLU A O 1
ATOM 613 N N . ALA A 1 83 ? -15.848 -10.700 10.328 1.00 90.56 83 ALA A N 1
ATOM 614 C CA . ALA A 1 83 ? -15.539 -11.730 9.338 1.00 90.56 83 ALA A CA 1
ATOM 615 C C . ALA A 1 83 ? -14.140 -12.360 9.508 1.00 90.56 83 ALA A C 1
ATOM 617 O O . ALA A 1 83 ? -13.759 -13.218 8.710 1.00 90.56 83 ALA A O 1
ATOM 618 N N . GLY A 1 84 ? -13.373 -11.958 10.528 1.00 88.50 84 GLY A N 1
ATOM 619 C CA . GLY A 1 84 ? -12.065 -12.533 10.845 1.00 88.50 84 GLY A CA 1
ATOM 620 C C . GLY A 1 84 ? -10.919 -12.019 9.971 1.00 88.50 84 GLY A C 1
ATOM 621 O O . GLY A 1 84 ? -9.935 -12.731 9.769 1.00 88.50 84 GLY A O 1
ATOM 622 N N . THR A 1 85 ? -11.021 -10.803 9.425 1.00 90.12 85 THR A N 1
ATOM 623 C CA . THR A 1 85 ? -9.900 -10.187 8.698 1.00 90.12 85 THR A CA 1
ATOM 624 C C . THR A 1 85 ? -8.687 -9.977 9.596 1.00 90.12 85 THR A C 1
ATOM 626 O O . THR A 1 85 ? -8.820 -9.546 10.740 1.00 90.12 85 THR A O 1
ATOM 629 N N . ASN A 1 86 ? -7.486 -10.184 9.052 1.00 90.25 86 ASN A N 1
ATOM 630 C CA . ASN A 1 86 ? -6.256 -9.784 9.729 1.00 90.25 86 ASN A CA 1
ATOM 631 C C . ASN A 1 86 ? -6.169 -8.248 9.791 1.00 90.25 86 ASN A C 1
ATOM 633 O O . ASN A 1 86 ? -6.081 -7.606 8.749 1.00 90.25 86 ASN A O 1
ATOM 637 N N . ALA A 1 87 ? -6.153 -7.676 10.998 1.00 93.00 87 ALA A N 1
ATOM 638 C CA . ALA A 1 87 ? -6.008 -6.233 11.209 1.00 93.00 87 ALA A CA 1
ATOM 639 C C . ALA A 1 87 ? -4.567 -5.719 11.058 1.00 93.00 87 ALA A C 1
ATOM 641 O O . ALA A 1 87 ? -4.351 -4.516 10.988 1.00 93.00 87 ALA A O 1
ATOM 642 N N . ASN A 1 88 ? -3.583 -6.616 10.947 1.00 90.44 88 ASN A N 1
ATOM 643 C CA . ASN A 1 88 ? -2.161 -6.282 10.821 1.00 90.44 88 ASN A CA 1
ATOM 644 C C . ASN A 1 88 ? -1.684 -6.279 9.359 1.00 90.44 88 ASN A C 1
ATOM 646 O O . ASN A 1 88 ? -0.545 -6.630 9.056 1.00 90.44 88 ASN A O 1
ATOM 650 N N . VAL A 1 89 ? -2.592 -5.974 8.435 1.00 87.19 89 VAL A N 1
ATOM 651 C CA . VAL A 1 89 ? -2.314 -5.901 6.996 1.00 87.19 89 VAL A CA 1
ATOM 652 C C . VAL A 1 89 ? -1.797 -4.516 6.640 1.00 87.19 89 VAL A C 1
ATOM 654 O O . VAL A 1 89 ? -2.327 -3.523 7.116 1.00 87.19 89 VAL A O 1
ATOM 657 N N . LEU A 1 90 ? -0.770 -4.444 5.804 1.00 81.38 90 LEU A N 1
ATOM 658 C CA . LEU A 1 90 ? -0.170 -3.170 5.418 1.00 81.38 90 LEU A CA 1
ATOM 659 C C . LEU A 1 90 ? -0.792 -2.647 4.120 1.00 81.38 90 LEU A C 1
ATOM 661 O O . LEU A 1 90 ? -1.114 -3.438 3.231 1.00 81.38 90 LEU A O 1
ATOM 665 N N . ASP A 1 91 ? -0.932 -1.326 4.008 1.00 73.12 91 ASP A N 1
ATOM 666 C CA . ASP A 1 91 ? -1.226 -0.649 2.746 1.00 73.12 91 ASP A CA 1
ATOM 667 C C . ASP A 1 91 ? 0.019 -0.600 1.831 1.00 73.12 91 ASP A C 1
ATOM 669 O O . ASP A 1 91 ? 1.089 -1.129 2.148 1.00 73.12 91 ASP A O 1
ATOM 673 N N . MET A 1 92 ? -0.104 0.036 0.663 1.00 70.19 92 MET A N 1
ATOM 674 C CA . MET A 1 92 ? 1.014 0.185 -0.283 1.00 70.19 92 MET A CA 1
ATOM 675 C C . MET A 1 92 ? 2.166 1.072 0.227 1.00 70.19 92 MET A C 1
ATOM 677 O O . MET A 1 92 ? 3.243 1.062 -0.366 1.00 70.19 92 MET A O 1
ATOM 681 N N . TYR A 1 93 ? 1.948 1.822 1.307 1.00 65.88 93 TYR A N 1
ATOM 682 C CA . TYR A 1 93 ? 2.922 2.698 1.955 1.00 65.88 93 TYR A CA 1
ATOM 683 C C . TYR A 1 93 ? 3.479 2.092 3.252 1.00 65.88 93 TYR A C 1
ATOM 685 O O . TYR A 1 93 ? 4.315 2.712 3.905 1.00 65.88 93 TYR A O 1
ATOM 693 N N . GLY A 1 94 ? 3.059 0.875 3.614 1.00 74.31 94 GLY A N 1
ATOM 694 C CA . GLY A 1 94 ? 3.492 0.202 4.835 1.00 74.31 94 GLY A CA 1
ATOM 695 C C . GLY A 1 94 ? 2.734 0.626 6.095 1.00 74.31 94 GLY A C 1
ATOM 696 O O . GLY A 1 94 ? 3.213 0.324 7.184 1.00 74.31 94 GLY A O 1
ATOM 697 N N . ARG A 1 95 ? 1.582 1.296 5.970 1.00 78.88 95 ARG A N 1
ATOM 698 C CA . ARG A 1 95 ? 0.730 1.705 7.098 1.00 78.88 95 ARG A CA 1
ATOM 699 C C . ARG A 1 95 ? -0.307 0.641 7.434 1.00 78.88 95 ARG A C 1
ATOM 701 O O . ARG A 1 95 ? -0.826 -0.045 6.552 1.00 78.88 95 ARG A O 1
ATOM 708 N N . LEU A 1 96 ? -0.650 0.539 8.708 1.00 89.81 96 LEU A N 1
ATOM 709 C CA . LEU A 1 96 ? -1.703 -0.323 9.232 1.00 89.81 96 LEU A CA 1
ATOM 710 C C . LEU A 1 96 ? -3.087 0.333 9.117 1.00 89.81 96 LEU A C 1
ATOM 712 O O . LEU A 1 96 ? -3.198 1.561 9.115 1.00 89.81 96 LEU A O 1
ATOM 716 N N . PRO A 1 97 ? -4.183 -0.450 9.133 1.00 93.25 97 PRO A N 1
ATOM 717 C CA . PRO A 1 97 ? -5.533 0.095 9.109 1.00 93.25 97 PRO A CA 1
ATOM 718 C C . PRO A 1 97 ? -5.795 1.018 10.305 1.00 93.25 97 PRO A C 1
ATOM 720 O O . PRO A 1 97 ? -6.513 1.998 10.163 1.00 93.25 97 PRO A O 1
ATOM 723 N N . ILE A 1 98 ? -5.188 0.755 11.470 1.00 96.31 98 ILE A N 1
ATOM 724 C CA . ILE A 1 98 ? -5.336 1.617 12.653 1.00 96.31 98 ILE A CA 1
ATOM 725 C C . ILE A 1 98 ? -4.680 2.995 12.472 1.00 96.31 98 ILE A C 1
ATOM 727 O O . ILE A 1 98 ? -5.193 3.986 12.985 1.00 96.31 98 ILE A O 1
ATOM 731 N N . GLU A 1 99 ? -3.581 3.074 11.716 1.00 87.25 99 GLU A N 1
ATOM 732 C CA . GLU A 1 99 ? -2.901 4.336 11.399 1.00 87.25 99 GLU A CA 1
ATOM 733 C C . GLU A 1 99 ? -3.726 5.136 10.387 1.00 87.25 99 GLU A C 1
ATOM 735 O O . GLU A 1 99 ? -3.952 6.328 10.574 1.00 87.25 99 GLU A O 1
ATOM 740 N N . LEU A 1 100 ? -4.285 4.457 9.379 1.00 86.19 100 LEU A N 1
ATOM 741 C CA . LEU A 1 100 ? -5.216 5.058 8.418 1.00 86.19 100 LEU A CA 1
ATOM 742 C C . LEU A 1 100 ? -6.494 5.572 9.090 1.00 86.19 100 LEU A C 1
ATOM 744 O O . LEU A 1 100 ? -6.971 6.653 8.756 1.00 86.19 100 LEU A O 1
ATOM 748 N N . ALA A 1 101 ? -7.033 4.826 10.056 1.00 93.25 101 ALA A N 1
ATOM 749 C CA . ALA A 1 101 ? -8.177 5.255 10.853 1.00 93.25 101 ALA A CA 1
ATOM 750 C C . ALA A 1 101 ? -7.855 6.495 11.703 1.00 93.25 101 ALA A C 1
ATOM 752 O O . ALA A 1 101 ? -8.702 7.371 11.853 1.00 93.25 101 ALA A O 1
ATOM 753 N N . ALA A 1 102 ? -6.630 6.600 12.226 1.00 90.81 102 ALA A N 1
ATOM 754 C CA . ALA A 1 102 ? -6.179 7.774 12.969 1.00 90.81 102 ALA A CA 1
ATOM 755 C C . ALA A 1 102 ? -5.957 9.013 12.077 1.00 90.81 102 ALA A C 1
ATOM 757 O O . ALA A 1 102 ? -6.089 10.136 12.567 1.00 90.81 102 ALA A O 1
ATOM 758 N N . GLU A 1 103 ? -5.628 8.815 10.797 1.00 85.81 103 GLU A N 1
ATOM 759 C CA . GLU A 1 103 ? -5.405 9.879 9.810 1.00 85.81 103 GLU A CA 1
ATOM 760 C C . GLU A 1 103 ? -6.702 10.366 9.142 1.00 85.81 103 GLU A C 1
ATOM 762 O O . GLU A 1 103 ? -6.967 11.568 9.113 1.00 85.81 103 GLU A O 1
ATOM 767 N N . TYR A 1 104 ? -7.510 9.446 8.613 1.00 80.38 104 TYR A N 1
ATOM 768 C CA . TYR A 1 104 ? -8.672 9.755 7.766 1.00 80.38 104 TYR A CA 1
ATOM 769 C C . TYR A 1 104 ? -10.021 9.448 8.425 1.00 80.38 104 TYR A C 1
ATOM 771 O O . TYR A 1 104 ? -11.054 9.956 7.983 1.00 80.38 104 TYR A O 1
ATOM 779 N N . GLY A 1 105 ? -10.023 8.577 9.434 1.00 84.88 105 GLY A N 1
ATOM 780 C CA . GLY A 1 105 ? -11.223 8.090 10.100 1.00 84.88 105 GLY A CA 1
ATOM 781 C C . GLY A 1 105 ? -11.584 8.876 11.356 1.00 84.88 105 GLY A C 1
ATOM 782 O O . GLY A 1 105 ? -11.243 10.046 11.548 1.00 84.88 105 GLY A O 1
ATOM 783 N N . THR A 1 106 ? -12.329 8.209 12.226 1.00 89.25 106 THR A N 1
ATOM 784 C CA . THR A 1 106 ? -12.775 8.735 13.512 1.00 89.25 106 THR A CA 1
ATOM 785 C C . THR A 1 106 ? -12.017 8.087 14.665 1.00 89.25 106 THR A C 1
ATOM 787 O O . THR A 1 106 ? -11.428 7.015 14.540 1.00 89.25 106 THR A O 1
ATOM 790 N N . ARG A 1 107 ? -12.084 8.707 15.849 1.00 95.50 107 ARG A N 1
ATOM 791 C CA . ARG A 1 107 ? -11.591 8.070 17.078 1.00 95.50 107 ARG A CA 1
ATOM 792 C C . ARG A 1 107 ? -12.245 6.702 17.308 1.00 95.50 107 ARG A C 1
ATOM 794 O O . ARG A 1 107 ? -11.559 5.785 17.746 1.00 95.50 107 ARG A O 1
ATOM 801 N N . GLU A 1 108 ? -13.535 6.574 16.991 1.00 96.62 108 GLU A N 1
ATOM 802 C CA . GLU A 1 108 ? -14.272 5.312 17.113 1.00 96.62 108 GLU A CA 1
ATOM 803 C C . GLU A 1 108 ? -13.621 4.217 16.255 1.00 96.62 108 GLU A C 1
ATOM 805 O O . GLU A 1 108 ? -13.434 3.100 16.729 1.00 96.62 108 GLU A O 1
ATOM 810 N N . ASP A 1 109 ? -13.183 4.537 15.035 1.00 96.25 109 ASP A N 1
ATOM 811 C CA . ASP A 1 109 ? -12.505 3.573 14.157 1.00 96.25 109 ASP A CA 1
ATOM 812 C C . ASP A 1 109 ? -11.194 3.061 14.769 1.00 96.25 109 ASP A C 1
ATOM 814 O O . ASP A 1 109 ? -10.900 1.864 14.717 1.00 96.25 109 ASP A O 1
ATOM 818 N N . VAL A 1 110 ? -10.424 3.954 15.400 1.00 97.06 110 VAL A N 1
ATOM 819 C CA . VAL A 1 110 ? -9.193 3.591 16.118 1.00 97.06 110 VAL A CA 1
ATOM 820 C C . VAL A 1 110 ? -9.514 2.706 17.321 1.00 97.06 110 VAL A C 1
ATOM 822 O O . VAL A 1 110 ? -8.846 1.696 17.526 1.00 97.06 110 VAL A O 1
ATOM 825 N N . GLU A 1 111 ? -10.548 3.041 18.094 1.00 97.38 111 GLU A N 1
ATOM 826 C CA . GLU A 1 111 ? -11.002 2.252 19.247 1.00 97.38 111 GLU A CA 1
ATOM 827 C C . GLU A 1 111 ? -11.462 0.846 18.837 1.00 97.38 111 GLU A C 1
ATOM 829 O O . GLU A 1 111 ? -11.138 -0.130 19.514 1.00 97.38 111 GLU A O 1
ATOM 834 N N . ILE A 1 112 ? -12.152 0.726 17.700 1.00 97.69 112 ILE A N 1
ATOM 835 C CA . ILE A 1 112 ? -12.592 -0.552 17.129 1.00 97.69 112 ILE A CA 1
ATOM 836 C C . ILE A 1 112 ? -11.401 -1.406 16.684 1.00 97.69 112 ILE A C 1
ATOM 838 O O . ILE A 1 112 ? -11.396 -2.615 16.912 1.00 97.69 112 ILE A O 1
ATOM 842 N N . LEU A 1 113 ? -10.393 -0.804 16.046 1.00 96.56 113 LEU A N 1
ATOM 843 C CA . LEU A 1 113 ? -9.227 -1.517 15.509 1.00 96.56 113 LEU A CA 1
ATOM 844 C C . LEU A 1 113 ? -8.179 -1.862 16.573 1.00 96.56 113 LEU A C 1
ATOM 846 O O . LEU A 1 113 ? -7.455 -2.851 16.424 1.00 96.56 113 LEU A O 1
ATOM 850 N N . PHE A 1 114 ? -8.100 -1.077 17.648 1.00 96.56 114 PHE A N 1
ATOM 851 C CA . PHE A 1 114 ? -7.117 -1.224 18.721 1.00 96.56 114 PHE A CA 1
ATOM 852 C C . PHE A 1 114 ? -6.996 -2.651 19.285 1.00 96.56 114 PHE A C 1
ATOM 854 O O . PHE A 1 114 ? -5.881 -3.173 19.296 1.00 96.56 114 PHE A O 1
ATOM 861 N N . PRO A 1 115 ? -8.081 -3.343 19.690 1.00 96.31 115 PRO A N 1
ATOM 862 C CA . PRO A 1 115 ? -7.969 -4.690 20.254 1.00 96.31 115 PRO A CA 1
ATOM 863 C C . PRO A 1 115 ? -7.518 -5.763 19.249 1.00 96.31 115 PRO A C 1
ATOM 865 O O . PRO A 1 115 ? -7.112 -6.845 19.667 1.00 96.31 115 PRO A O 1
ATOM 868 N N . PHE A 1 116 ? -7.578 -5.488 17.943 1.00 95.19 116 PHE A N 1
ATOM 869 C CA . PHE A 1 116 ? -7.185 -6.431 16.889 1.00 95.19 116 PHE A CA 1
ATOM 870 C C . PHE A 1 116 ? -5.769 -6.178 16.351 1.00 95.19 116 PHE A C 1
ATOM 872 O O . PHE A 1 116 ? -5.247 -6.990 15.580 1.00 95.19 116 PHE A O 1
ATOM 879 N N . THR A 1 117 ? -5.139 -5.069 16.745 1.00 94.31 117 THR A N 1
ATOM 880 C CA . THR A 1 117 ? -3.874 -4.610 16.164 1.00 94.31 117 THR A CA 1
ATOM 881 C C . THR A 1 117 ? -2.710 -4.825 17.122 1.00 94.31 117 THR A C 1
ATOM 883 O O . THR A 1 117 ? -2.796 -4.557 18.320 1.00 94.31 117 THR A O 1
ATOM 886 N N . SER A 1 118 ? -1.597 -5.314 16.583 1.00 93.31 118 SER A N 1
ATOM 887 C CA . SER A 1 118 ? -0.359 -5.496 17.335 1.00 93.31 118 SER A CA 1
ATOM 888 C C . SER A 1 118 ? 0.336 -4.149 17.552 1.00 93.31 118 SER A C 1
ATOM 890 O O . SER A 1 118 ? 0.252 -3.286 16.676 1.00 93.31 118 SER A O 1
ATOM 892 N N . PRO A 1 119 ? 1.057 -3.965 18.672 1.00 91.44 119 PRO A N 1
ATOM 893 C CA . PRO A 1 119 ? 1.798 -2.739 18.923 1.00 91.44 119 PRO A CA 1
ATOM 894 C C . PRO A 1 119 ? 2.769 -2.391 17.797 1.00 91.44 119 PRO A C 1
ATOM 896 O O . PRO A 1 119 ? 3.556 -3.229 17.352 1.00 91.44 119 PRO A O 1
ATOM 899 N N . ILE A 1 120 ? 2.726 -1.132 17.374 1.00 85.44 120 ILE A N 1
ATOM 900 C CA . ILE A 1 120 ? 3.609 -0.585 16.347 1.00 85.44 120 ILE A CA 1
ATOM 901 C C . ILE A 1 120 ? 4.874 -0.086 17.036 1.00 85.44 120 ILE A C 1
ATOM 903 O O . ILE A 1 120 ? 4.807 0.702 17.977 1.00 85.44 120 ILE A O 1
ATOM 907 N N . SER A 1 121 ? 6.040 -0.532 16.574 1.00 81.88 121 SER A N 1
ATOM 908 C CA . SER A 1 121 ? 7.326 -0.224 17.213 1.00 81.88 121 SER A CA 1
ATOM 909 C C . SER A 1 121 ? 7.680 1.268 17.221 1.00 81.88 121 SER A C 1
ATOM 911 O O . SER A 1 121 ? 8.438 1.705 18.084 1.00 81.88 121 SER A O 1
ATOM 913 N N . THR A 1 122 ? 7.140 2.051 16.286 1.00 77.62 122 THR A N 1
ATOM 914 C CA . THR A 1 122 ? 7.337 3.508 16.195 1.00 77.62 122 THR A CA 1
ATOM 915 C C . THR A 1 122 ? 6.476 4.289 17.189 1.00 77.62 122 THR A C 1
ATOM 917 O O . THR A 1 122 ? 6.816 5.420 17.545 1.00 77.62 122 THR A O 1
ATOM 920 N N . VAL A 1 123 ? 5.394 3.689 17.694 1.00 84.44 123 VAL A N 1
ATOM 921 C CA . VAL A 1 123 ? 4.453 4.327 18.617 1.00 84.44 123 VAL A CA 1
ATOM 922 C C . VAL A 1 123 ? 4.870 4.028 20.058 1.00 84.44 123 VAL A C 1
ATOM 924 O O . VAL A 1 123 ? 4.538 2.990 20.625 1.00 84.44 123 VAL A O 1
ATOM 927 N N . ALA A 1 124 ? 5.581 4.967 20.687 1.00 83.62 124 ALA A N 1
ATOM 928 C CA . ALA A 1 124 ? 6.074 4.797 22.059 1.00 83.62 124 ALA A CA 1
ATOM 929 C C . ALA A 1 124 ? 4.951 4.669 23.112 1.00 83.62 124 ALA A C 1
ATOM 931 O O . ALA A 1 124 ? 5.091 3.933 24.087 1.00 83.62 124 ALA A O 1
ATOM 932 N N . ASN A 1 125 ? 3.838 5.386 22.927 1.00 90.25 125 ASN A N 1
ATOM 933 C CA . ASN A 1 125 ? 2.654 5.297 23.781 1.00 90.25 125 ASN A CA 1
ATOM 934 C C . ASN A 1 125 ? 1.574 4.473 23.070 1.00 90.25 125 ASN A C 1
ATOM 936 O O . ASN A 1 125 ? 0.799 5.016 22.285 1.00 90.25 125 ASN A O 1
ATOM 940 N N . TRP A 1 126 ? 1.512 3.170 23.350 1.00 93.88 126 TRP A N 1
ATOM 941 C CA . TRP A 1 126 ? 0.512 2.280 22.758 1.00 93.88 126 TRP A CA 1
ATOM 942 C C . TRP A 1 126 ? -0.862 2.424 23.432 1.00 93.88 126 TRP A C 1
ATOM 944 O O . TRP A 1 126 ? -1.293 1.600 24.237 1.00 93.88 126 TRP A O 1
ATOM 954 N N . SER A 1 127 ? -1.547 3.512 23.104 1.00 96.06 127 SER A N 1
ATOM 955 C CA . SER A 1 127 ? -2.932 3.804 23.477 1.00 96.06 127 SER A CA 1
ATOM 956 C C . SER A 1 127 ? -3.639 4.475 22.302 1.00 96.06 127 SER A C 1
ATOM 958 O O . SER A 1 127 ? -2.979 4.988 21.402 1.00 96.06 127 SER A O 1
ATOM 960 N N . VAL A 1 128 ? -4.974 4.518 22.315 1.00 95.06 128 VAL A N 1
ATOM 961 C CA . VAL A 1 128 ? -5.763 5.223 21.284 1.00 95.06 128 VAL A CA 1
ATOM 962 C C . VAL A 1 128 ? -5.272 6.665 21.112 1.00 95.06 128 VAL A C 1
ATOM 964 O O . VAL A 1 128 ? -5.009 7.106 19.996 1.00 95.06 128 VAL A O 1
ATOM 967 N N . ASP A 1 129 ? -5.061 7.379 22.219 1.00 94.00 129 ASP A N 1
ATOM 968 C CA . ASP A 1 129 ? -4.535 8.746 22.202 1.00 94.00 129 ASP A CA 1
ATOM 969 C C . ASP A 1 129 ? -3.090 8.825 21.710 1.00 94.00 129 ASP A C 1
ATOM 971 O O . ASP A 1 129 ? -2.739 9.752 20.982 1.00 94.00 129 ASP A O 1
ATOM 975 N N . GLY A 1 130 ? -2.249 7.856 22.079 1.00 91.44 130 GLY A N 1
ATOM 976 C CA . GLY A 1 130 ? -0.863 7.809 21.630 1.00 91.44 130 GLY A CA 1
ATOM 977 C C . GLY A 1 130 ? -0.725 7.541 20.130 1.00 91.44 130 GLY A C 1
ATOM 978 O O . GLY A 1 130 ? 0.080 8.203 19.481 1.00 91.44 130 GLY A O 1
ATOM 979 N N . ILE A 1 131 ? -1.553 6.658 19.565 1.00 92.50 131 ILE A N 1
ATOM 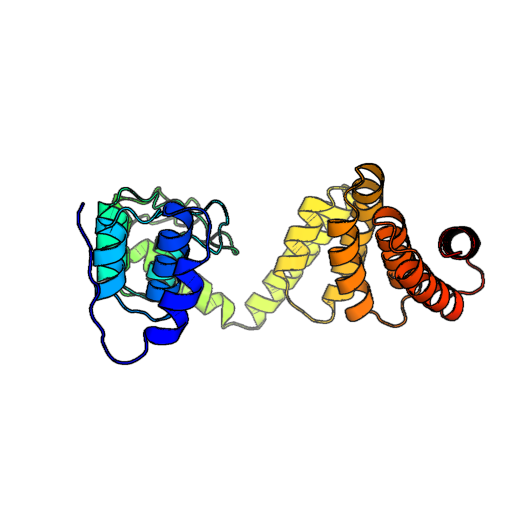980 C CA . ILE A 1 131 ? -1.598 6.371 18.122 1.00 92.50 131 ILE A CA 1
ATOM 981 C C . ILE A 1 131 ? -2.093 7.601 17.356 1.00 92.50 131 ILE A C 1
ATOM 983 O O . ILE A 1 131 ? -1.418 8.069 16.441 1.00 92.50 131 ILE A O 1
ATOM 987 N N . ILE A 1 132 ? -3.227 8.181 17.771 1.00 91.25 132 ILE A N 1
ATOM 988 C CA . ILE A 1 132 ? -3.773 9.398 17.147 1.00 91.25 132 ILE A CA 1
ATOM 989 C C . ILE A 1 132 ? -2.768 10.551 17.239 1.00 91.25 132 ILE A C 1
ATOM 991 O O . ILE A 1 132 ? -2.591 11.304 16.283 1.00 91.25 132 ILE A O 1
ATOM 995 N N . GLY A 1 133 ? -2.104 10.701 18.386 1.00 87.94 133 GLY A N 1
ATOM 996 C CA . GLY A 1 133 ? -1.067 11.706 18.593 1.00 87.94 133 GLY A CA 1
ATOM 997 C C . GLY A 1 133 ? 0.140 11.499 17.680 1.00 87.94 133 GLY A C 1
ATOM 998 O O . GLY A 1 133 ? 0.587 12.461 17.061 1.00 87.94 133 GLY A O 1
ATOM 999 N N . HIS A 1 134 ? 0.632 10.264 17.560 1.00 87.44 134 HIS A N 1
ATOM 1000 C CA . HIS A 1 134 ? 1.757 9.911 16.693 1.00 87.44 134 HIS A CA 1
ATOM 1001 C C . HIS A 1 134 ? 1.468 10.252 15.229 1.00 87.44 134 HIS A C 1
ATOM 1003 O O . HIS A 1 134 ? 2.203 11.036 14.636 1.00 87.44 134 HIS A O 1
ATOM 1009 N N . VAL A 1 135 ? 0.344 9.773 14.694 1.00 85.19 135 VAL A N 1
ATOM 1010 C CA . VAL A 1 135 ? -0.057 10.022 13.302 1.00 85.19 135 VAL A CA 1
ATOM 1011 C C . VAL A 1 135 ? -0.245 11.519 13.038 1.00 85.19 135 VAL A C 1
ATOM 1013 O O . VAL A 1 135 ? 0.266 12.053 12.057 1.00 85.19 135 VAL A O 1
ATOM 1016 N N . LYS A 1 136 ? -0.888 12.256 13.954 1.00 82.00 136 LYS A N 1
ATOM 1017 C CA . LYS A 1 136 ? -1.009 13.721 13.835 1.00 82.00 136 LYS A CA 1
ATOM 1018 C C . LYS A 1 136 ? 0.339 14.435 13.863 1.00 82.00 136 LYS A C 1
ATOM 1020 O O . LYS A 1 136 ? 0.499 15.447 13.182 1.00 82.00 136 LYS A O 1
ATOM 1025 N N . MET A 1 137 ? 1.290 13.959 14.665 1.00 79.12 137 MET A N 1
ATOM 1026 C CA . MET A 1 137 ? 2.643 14.510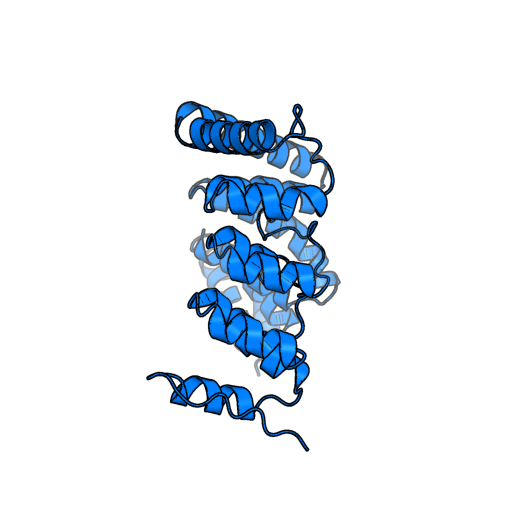 14.678 1.00 79.12 137 MET A CA 1
ATOM 1027 C C . MET A 1 137 ? 3.357 14.261 13.352 1.00 79.12 137 MET A C 1
ATOM 1029 O O . MET A 1 137 ? 3.974 15.192 12.844 1.00 79.12 137 MET A O 1
ATOM 1033 N N . GLU A 1 138 ? 3.251 13.061 12.784 1.00 73.44 138 GLU A N 1
ATOM 1034 C CA . GLU A 1 138 ? 3.827 12.741 11.474 1.00 73.44 138 GLU A CA 1
ATOM 1035 C C . GLU A 1 138 ? 3.217 13.604 10.363 1.00 73.44 138 GLU A C 1
ATOM 1037 O O . GLU A 1 138 ? 3.953 14.224 9.599 1.00 73.44 138 GLU A O 1
ATOM 1042 N N . ILE A 1 139 ? 1.890 13.761 10.329 1.00 69.69 139 ILE A N 1
ATOM 1043 C CA . ILE A 1 139 ? 1.209 14.647 9.369 1.00 69.69 139 ILE A CA 1
ATOM 1044 C C . ILE A 1 139 ? 1.689 16.094 9.528 1.00 69.69 139 ILE A C 1
ATOM 1046 O O . ILE A 1 139 ? 2.048 16.745 8.551 1.00 69.69 139 ILE A O 1
ATOM 1050 N N . LYS A 1 140 ? 1.774 16.597 10.765 1.00 68.56 140 LYS A N 1
ATOM 1051 C CA . LYS A 1 140 ? 2.251 17.960 11.037 1.00 68.56 140 LYS A CA 1
ATOM 1052 C C . LYS A 1 140 ? 3.716 18.163 10.635 1.00 68.56 140 LYS A C 1
ATOM 1054 O O . LYS A 1 140 ? 4.096 19.251 10.214 1.00 68.56 140 LYS A O 1
ATOM 1059 N N . GLN A 1 141 ? 4.547 17.133 10.770 1.00 63.84 141 GLN A N 1
ATOM 1060 C CA . GLN A 1 141 ? 5.920 17.152 10.268 1.00 63.84 141 GLN A CA 1
ATOM 1061 C C . GLN A 1 141 ? 5.950 17.207 8.732 1.00 63.84 141 GLN A C 1
ATOM 1063 O O . GLN A 1 141 ? 6.797 17.891 8.169 1.00 63.84 141 GLN A O 1
ATOM 1068 N N . LEU A 1 142 ? 5.005 16.563 8.044 1.00 59.00 142 LEU A N 1
ATOM 1069 C CA . LEU A 1 142 ? 4.873 16.640 6.585 1.00 59.00 142 LEU A CA 1
ATOM 1070 C C . LEU A 1 142 ? 4.348 18.001 6.084 1.00 59.00 142 LEU A C 1
ATOM 1072 O O . LEU A 1 142 ? 4.611 18.369 4.942 1.00 59.00 142 LEU A O 1
ATOM 1076 N N . GLU A 1 143 ? 3.651 18.775 6.917 1.00 58.47 143 GLU A N 1
ATOM 1077 C CA . GLU A 1 143 ? 3.245 20.156 6.601 1.00 58.47 143 GLU A CA 1
ATOM 1078 C C . GLU A 1 143 ? 4.410 21.161 6.704 1.00 58.47 143 GLU A C 1
ATOM 1080 O O . GLU A 1 143 ? 4.371 22.235 6.095 1.00 58.47 143 GLU A O 1
ATOM 1085 N N . ASP A 1 144 ? 5.473 20.822 7.441 1.00 61.12 144 ASP A N 1
ATOM 1086 C CA . ASP A 1 144 ? 6.687 21.630 7.531 1.00 61.12 144 ASP A CA 1
ATOM 1087 C C . ASP A 1 144 ? 7.610 21.339 6.337 1.00 61.12 144 ASP A C 1
ATOM 1089 O O . ASP A 1 144 ? 8.344 20.348 6.293 1.00 61.12 144 ASP A O 1
ATOM 1093 N N . GLY A 1 145 ? 7.616 22.247 5.359 1.00 57.72 145 GLY A N 1
ATOM 1094 C CA . GLY A 1 145 ? 8.452 22.132 4.162 1.00 57.72 145 GLY A CA 1
ATOM 1095 C C . GLY A 1 145 ? 9.953 21.966 4.448 1.00 57.72 145 GLY A C 1
ATOM 1096 O O . GLY A 1 145 ? 10.657 21.354 3.641 1.00 57.72 145 GLY A O 1
ATOM 1097 N N . ASN A 1 146 ? 10.460 22.438 5.596 1.00 64.25 146 ASN A N 1
ATOM 1098 C CA . ASN A 1 146 ? 11.847 22.186 5.997 1.00 64.25 146 ASN A CA 1
ATOM 1099 C C . ASN A 1 146 ? 12.054 20.748 6.478 1.00 64.25 146 ASN A C 1
ATOM 1101 O O . ASN A 1 146 ? 13.092 20.154 6.180 1.00 64.25 146 ASN A O 1
ATOM 1105 N N . PHE A 1 147 ? 11.086 20.169 7.187 1.00 63.47 147 PHE A N 1
ATOM 1106 C CA . PHE A 1 147 ? 11.146 18.770 7.601 1.00 63.47 147 PHE A CA 1
ATOM 1107 C C . PHE A 1 147 ? 11.059 17.838 6.393 1.00 63.47 147 PHE A C 1
ATOM 1109 O O . PHE A 1 147 ? 11.904 16.954 6.258 1.00 63.47 147 PHE A O 1
ATOM 1116 N N . VAL A 1 148 ? 10.126 18.085 5.465 1.00 60.38 148 VAL A N 1
ATOM 1117 C CA . VAL A 1 148 ? 10.012 17.314 4.214 1.00 60.38 148 VAL A CA 1
ATOM 1118 C C . VAL A 1 148 ? 11.324 17.367 3.433 1.00 60.38 148 VAL A C 1
ATOM 1120 O O . VAL A 1 148 ? 11.841 16.332 3.019 1.00 60.38 148 VAL A O 1
ATOM 1123 N N . LYS A 1 149 ? 11.939 18.549 3.306 1.00 65.75 149 LYS A N 1
ATOM 1124 C CA . LYS A 1 149 ? 13.242 18.712 2.643 1.00 65.75 149 LYS A CA 1
ATOM 1125 C C . LYS A 1 149 ? 14.364 17.933 3.337 1.00 65.75 149 LYS A C 1
ATOM 1127 O O . LYS A 1 149 ? 15.143 17.260 2.662 1.00 65.75 149 LYS A O 1
ATOM 1132 N N . THR A 1 150 ? 14.437 17.992 4.666 1.00 70.19 150 THR A N 1
ATOM 1133 C CA . THR A 1 150 ? 15.423 17.240 5.457 1.00 70.19 150 THR A CA 1
ATOM 1134 C C . THR A 1 150 ? 15.210 15.732 5.321 1.00 70.19 150 THR A C 1
ATOM 1136 O O . THR A 1 150 ? 16.163 15.004 5.046 1.00 70.19 150 THR A O 1
ATOM 1139 N N . ARG A 1 151 ? 13.967 15.254 5.413 1.00 69.06 151 ARG A N 1
ATOM 1140 C CA . ARG A 1 151 ? 13.626 13.835 5.278 1.00 69.06 151 ARG A CA 1
ATOM 1141 C C . ARG A 1 151 ? 13.909 13.302 3.875 1.00 69.06 151 ARG A C 1
ATOM 1143 O O . ARG A 1 151 ? 14.484 12.226 3.745 1.00 69.06 151 ARG A O 1
ATOM 1150 N N . MET A 1 152 ? 13.588 14.072 2.834 1.00 63.66 152 MET A N 1
ATOM 1151 C CA . MET A 1 152 ? 13.962 13.743 1.454 1.00 63.66 152 MET A CA 1
ATOM 1152 C C . MET A 1 152 ? 15.484 13.644 1.298 1.00 63.66 152 MET A C 1
ATOM 1154 O O . MET A 1 152 ? 15.977 12.709 0.670 1.00 63.66 152 MET A O 1
ATOM 1158 N N . SER A 1 153 ? 16.246 14.560 1.907 1.00 71.06 153 SER A N 1
ATOM 1159 C CA . SER A 1 153 ? 17.713 14.503 1.866 1.00 71.06 153 SER A CA 1
ATOM 1160 C C . SER A 1 153 ? 18.287 13.283 2.600 1.00 71.06 153 SER A C 1
ATOM 1162 O O . SER A 1 153 ? 19.268 12.698 2.143 1.00 71.06 153 SER A O 1
ATOM 1164 N N . GLU A 1 154 ? 17.650 12.854 3.692 1.00 79.69 154 GLU A N 1
ATOM 1165 C CA . GLU A 1 154 ? 18.040 11.667 4.454 1.00 79.69 154 GLU A CA 1
ATOM 1166 C C . GLU A 1 154 ? 17.753 10.378 3.676 1.00 79.69 154 GLU A C 1
ATOM 1168 O O . GLU A 1 154 ? 18.652 9.554 3.509 1.00 79.69 154 GLU A O 1
ATOM 1173 N N . LEU A 1 155 ? 16.534 10.221 3.147 1.00 71.62 155 LEU A N 1
ATOM 1174 C CA . LEU A 1 155 ? 16.153 9.075 2.314 1.00 71.62 155 LEU A CA 1
ATOM 1175 C C . LEU A 1 155 ? 17.044 8.967 1.073 1.00 71.62 155 LEU A C 1
ATOM 1177 O O . LEU A 1 155 ? 17.496 7.876 0.730 1.00 71.62 155 LEU A O 1
ATOM 1181 N N . LYS A 1 156 ? 17.385 10.104 0.455 1.00 68.88 156 LYS A N 1
ATOM 1182 C CA . LYS A 1 156 ? 18.371 10.160 -0.628 1.00 68.88 156 LYS A CA 1
ATOM 1183 C C . LYS A 1 156 ? 19.740 9.648 -0.176 1.00 68.88 156 LYS A C 1
ATOM 1185 O O . LYS A 1 156 ? 20.320 8.804 -0.852 1.00 68.88 156 LYS A O 1
ATOM 1190 N N . GLY A 1 157 ? 20.223 10.085 0.987 1.00 74.75 157 GLY A N 1
ATOM 1191 C CA . GLY A 1 157 ? 21.471 9.587 1.571 1.00 74.75 157 GLY A CA 1
ATOM 1192 C C . GLY A 1 157 ? 21.456 8.074 1.828 1.00 74.75 157 GLY A C 1
ATOM 1193 O O . GLY A 1 157 ? 22.428 7.386 1.512 1.00 74.75 157 GLY A O 1
ATOM 1194 N N . GLN A 1 158 ? 20.344 7.536 2.336 1.00 79.25 158 GLN A N 1
ATOM 1195 C CA . GLN A 1 158 ? 20.164 6.096 2.558 1.00 79.25 158 GLN A CA 1
ATOM 1196 C C . GLN A 1 158 ? 20.121 5.310 1.237 1.00 79.25 158 GLN A C 1
ATOM 1198 O O . GLN A 1 158 ? 20.727 4.239 1.132 1.00 79.25 158 GLN A O 1
ATOM 1203 N N . GLY A 1 159 ? 19.462 5.856 0.212 1.00 70.50 159 GLY A N 1
ATOM 1204 C CA . GLY A 1 159 ? 19.467 5.320 -1.149 1.00 70.50 159 GLY A CA 1
ATOM 1205 C C . GLY A 1 159 ? 20.872 5.284 -1.757 1.00 70.50 159 GLY A C 1
ATOM 1206 O O . GLY A 1 159 ? 21.286 4.251 -2.291 1.00 70.50 159 GLY A O 1
ATOM 1207 N N . ASP A 1 160 ? 21.638 6.368 -1.616 1.00 68.94 160 ASP A N 1
ATOM 1208 C CA . ASP A 1 160 ? 23.024 6.478 -2.089 1.00 68.94 160 ASP A CA 1
ATOM 1209 C C . ASP A 1 160 ? 23.942 5.467 -1.389 1.00 68.94 160 ASP A C 1
ATOM 1211 O O . ASP A 1 160 ? 24.799 4.836 -2.016 1.00 68.94 160 ASP A O 1
ATOM 1215 N N . GLU A 1 161 ? 23.766 5.278 -0.082 1.00 80.50 161 GLU A N 1
ATOM 1216 C CA . GLU A 1 161 ? 24.532 4.311 0.697 1.00 80.50 161 GLU A CA 1
ATOM 1217 C C . GLU A 1 161 ? 24.214 2.865 0.289 1.00 80.50 161 GLU A C 1
ATOM 1219 O O . GLU A 1 161 ? 25.131 2.073 0.048 1.00 80.50 161 GLU A O 1
ATOM 1224 N N . ALA A 1 162 ? 22.930 2.522 0.160 1.00 73.12 162 ALA A N 1
ATOM 1225 C CA . ALA A 1 162 ? 22.498 1.207 -0.311 1.00 73.12 162 ALA A CA 1
ATOM 1226 C C . ALA A 1 162 ? 23.018 0.923 -1.731 1.00 73.12 162 ALA A C 1
ATOM 1228 O O . ALA A 1 162 ? 23.519 -0.167 -2.015 1.00 73.12 162 ALA A O 1
ATOM 1229 N N . PHE A 1 163 ? 23.012 1.936 -2.601 1.00 65.69 163 PHE A N 1
ATOM 1230 C CA . PHE A 1 163 ? 23.546 1.838 -3.956 1.00 65.69 163 PHE A CA 1
ATOM 1231 C C . PHE A 1 163 ? 25.058 1.584 -3.986 1.00 65.69 163 PHE A C 1
ATOM 1233 O O . PHE A 1 163 ? 25.523 0.759 -4.779 1.00 65.69 163 PHE A O 1
ATOM 1240 N N . LYS A 1 164 ? 25.831 2.246 -3.111 1.00 72.69 164 LYS A N 1
ATOM 1241 C CA . LYS A 1 164 ? 27.272 1.979 -2.929 1.00 72.69 164 LYS A CA 1
ATOM 1242 C C . LYS A 1 164 ? 27.535 0.562 -2.422 1.00 72.69 164 LYS A C 1
ATOM 1244 O O . LYS A 1 164 ? 28.529 -0.042 -2.805 1.00 72.69 164 LYS A O 1
ATOM 1249 N N . LYS A 1 165 ? 26.635 0.020 -1.598 1.00 78.50 165 LYS A N 1
ATOM 1250 C CA . LYS A 1 165 ? 26.694 -1.355 -1.077 1.00 78.50 165 LYS A CA 1
ATOM 1251 C C . LYS A 1 165 ? 26.197 -2.417 -2.066 1.00 78.50 165 LYS A C 1
ATOM 1253 O O . LYS A 1 165 ? 26.162 -3.588 -1.707 1.00 78.50 165 LYS A O 1
ATOM 1258 N N . HIS A 1 166 ? 25.839 -2.033 -3.295 1.00 69.00 166 HIS A N 1
ATOM 1259 C CA . HIS A 1 166 ? 25.237 -2.911 -4.306 1.00 69.00 166 HIS A CA 1
ATOM 1260 C C . HIS A 1 166 ? 23.882 -3.521 -3.892 1.00 69.00 166 HIS A C 1
ATOM 1262 O O . HIS A 1 166 ? 23.402 -4.452 -4.536 1.00 69.00 166 HIS A O 1
ATOM 1268 N N . ASP A 1 167 ? 23.228 -2.975 -2.863 1.00 70.06 167 ASP A N 1
ATOM 1269 C CA . ASP A 1 167 ? 21.884 -3.372 -2.439 1.00 70.06 167 ASP A CA 1
ATOM 1270 C C . ASP A 1 167 ? 20.846 -2.552 -3.213 1.00 70.06 167 ASP A C 1
ATOM 1272 O O . ASP A 1 167 ? 20.284 -1.557 -2.744 1.00 70.06 167 ASP A O 1
ATOM 1276 N N . TYR A 1 168 ? 20.659 -2.932 -4.476 1.00 60.44 168 TYR A N 1
ATOM 1277 C CA . TYR A 1 168 ? 19.850 -2.161 -5.415 1.00 60.44 168 TYR A CA 1
ATOM 1278 C C . TYR A 1 168 ? 18.362 -2.187 -5.084 1.00 60.44 168 TYR A C 1
ATOM 1280 O O . TYR A 1 168 ? 17.679 -1.203 -5.360 1.00 60.44 168 TYR A O 1
ATOM 1288 N N . LEU A 1 169 ? 17.854 -3.279 -4.507 1.00 57.91 169 LEU A N 1
ATOM 1289 C CA . LEU A 1 169 ? 16.449 -3.378 -4.101 1.00 57.91 169 LEU A CA 1
ATOM 1290 C C . LEU A 1 169 ? 16.162 -2.377 -2.985 1.00 57.91 169 LEU A C 1
ATOM 1292 O O . LEU A 1 169 ? 15.224 -1.590 -3.085 1.00 57.91 169 LEU A O 1
ATOM 1296 N N . LYS A 1 170 ? 17.035 -2.327 -1.977 1.00 66.94 170 LYS A N 1
ATOM 1297 C CA . LYS A 1 170 ? 16.919 -1.367 -0.884 1.00 66.94 170 LYS A CA 1
ATOM 1298 C C . LYS A 1 170 ? 17.099 0.077 -1.353 1.00 66.94 170 LYS A C 1
ATOM 1300 O O . LYS A 1 170 ? 16.341 0.949 -0.941 1.00 66.94 170 LYS A O 1
ATOM 1305 N N . ALA A 1 171 ? 18.045 0.327 -2.260 1.00 64.06 171 ALA A N 1
ATOM 1306 C CA . ALA A 1 171 ? 18.220 1.648 -2.862 1.00 64.06 171 ALA A CA 1
ATOM 1307 C C . ALA A 1 171 ? 16.962 2.105 -3.625 1.00 64.06 171 ALA A C 1
ATOM 1309 O O . ALA A 1 171 ? 16.559 3.259 -3.512 1.00 64.06 171 ALA A O 1
ATOM 1310 N N . SER A 1 172 ? 16.313 1.198 -4.363 1.00 59.94 172 SER A N 1
ATOM 1311 C CA . SER A 1 172 ? 15.099 1.492 -5.137 1.00 59.94 172 SER A CA 1
ATOM 1312 C C . SER A 1 172 ? 13.938 1.906 -4.233 1.00 59.94 172 SER A C 1
ATOM 1314 O O . SER A 1 172 ? 13.272 2.902 -4.516 1.00 59.94 172 SER A O 1
ATOM 1316 N N . VAL A 1 173 ? 13.746 1.209 -3.109 1.00 66.94 173 VAL A N 1
ATOM 1317 C CA . VAL A 1 173 ? 12.716 1.555 -2.118 1.00 66.94 173 VAL A CA 1
ATOM 1318 C C . VAL A 1 173 ? 12.929 2.973 -1.583 1.00 66.94 173 VAL A C 1
ATOM 1320 O O . VAL A 1 173 ? 11.996 3.772 -1.615 1.00 66.94 173 VAL A O 1
ATOM 1323 N N . PHE A 1 174 ? 14.154 3.320 -1.176 1.00 68.88 174 PHE A N 1
ATOM 1324 C CA . PHE A 1 174 ? 14.442 4.653 -0.636 1.00 68.88 174 PHE A CA 1
ATOM 1325 C C . PHE A 1 174 ? 14.233 5.778 -1.657 1.00 68.88 174 PHE A C 1
ATOM 1327 O O . PHE A 1 174 ? 13.651 6.799 -1.308 1.00 68.88 174 PHE A O 1
ATOM 1334 N N . TYR A 1 175 ? 14.630 5.594 -2.921 1.00 62.69 175 TYR A N 1
ATOM 1335 C CA . TYR A 1 175 ? 14.382 6.600 -3.966 1.00 62.69 175 TYR A CA 1
ATOM 1336 C C . TYR A 1 175 ? 12.913 6.706 -4.380 1.00 62.69 175 TYR A C 1
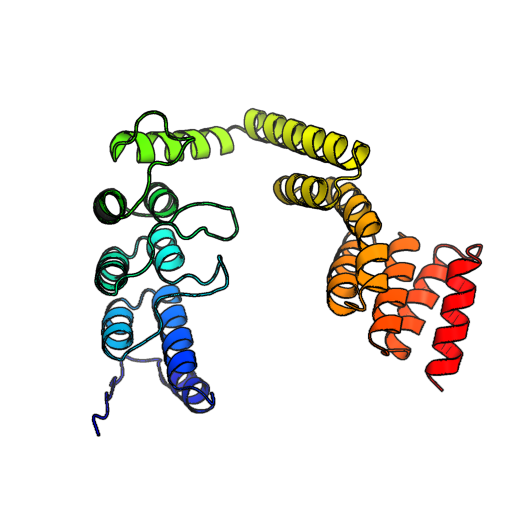ATOM 1338 O O . TYR A 1 175 ? 12.460 7.766 -4.794 1.00 62.69 175 TYR A O 1
ATOM 1346 N N . THR A 1 176 ? 12.145 5.623 -4.275 1.00 57.59 176 THR A N 1
ATOM 1347 C CA . THR A 1 176 ? 10.706 5.656 -4.582 1.00 57.59 176 THR A CA 1
ATOM 1348 C C . THR A 1 176 ? 9.938 6.452 -3.523 1.00 57.59 176 THR A C 1
ATOM 1350 O O . THR A 1 176 ? 8.941 7.099 -3.831 1.00 57.59 176 THR A O 1
ATOM 1353 N N . GLN A 1 177 ? 10.444 6.475 -2.289 1.00 66.31 177 GLN A N 1
ATOM 1354 C CA . GLN A 1 177 ? 9.869 7.231 -1.178 1.00 66.31 177 GLN A CA 1
ATOM 1355 C C . GLN A 1 177 ? 10.107 8.756 -1.260 1.00 66.31 177 GLN A C 1
ATOM 1357 O O . GLN A 1 177 ? 9.506 9.478 -0.469 1.00 66.31 177 GLN A O 1
ATOM 1362 N N . THR A 1 178 ? 10.936 9.275 -2.185 1.00 62.25 178 THR A N 1
ATOM 1363 C CA . THR A 1 178 ? 11.248 10.724 -2.270 1.00 62.25 178 THR A CA 1
ATOM 1364 C C . THR A 1 178 ? 10.404 11.525 -3.273 1.00 62.25 178 THR A C 1
ATOM 1366 O O . THR A 1 178 ? 10.334 12.742 -3.151 1.00 62.25 178 THR A O 1
ATOM 1369 N N . GLY A 1 179 ? 9.707 10.884 -4.221 1.00 55.12 179 GLY A N 1
ATOM 1370 C CA . GLY A 1 179 ? 8.594 11.473 -4.995 1.00 55.12 179 GLY A CA 1
ATOM 1371 C C . GLY A 1 179 ? 8.850 12.717 -5.879 1.00 55.12 179 GLY A C 1
ATOM 1372 O O . GLY A 1 179 ? 7.896 13.217 -6.472 1.00 55.12 179 GLY A O 1
ATOM 1373 N N . GLY A 1 180 ? 10.079 13.237 -6.001 1.00 47.94 180 GLY A N 1
ATOM 1374 C CA . GLY A 1 180 ? 10.387 14.480 -6.731 1.00 47.94 180 GLY A CA 1
ATOM 1375 C C . GLY A 1 180 ? 10.893 14.297 -8.173 1.00 47.94 180 GLY A C 1
ATOM 1376 O O . GLY A 1 180 ? 11.577 13.331 -8.500 1.00 47.94 180 GLY A O 1
ATOM 1377 N N . SER A 1 181 ? 10.625 15.269 -9.054 1.00 43.97 181 SER A N 1
ATOM 1378 C CA . SER A 1 181 ? 10.997 15.242 -10.485 1.00 43.97 181 SER A CA 1
ATOM 1379 C C . SER A 1 181 ? 12.508 15.251 -10.777 1.00 43.97 181 SER A C 1
ATOM 1381 O O . SER A 1 181 ? 12.914 14.827 -11.857 1.00 43.97 181 SER A O 1
ATOM 1383 N N . GLU A 1 182 ? 13.357 15.699 -9.843 1.00 47.19 182 GLU A N 1
ATOM 1384 C CA . GLU A 1 182 ? 14.824 15.554 -9.952 1.00 47.19 182 GLU A CA 1
ATOM 1385 C C . GLU A 1 182 ? 15.298 14.122 -9.616 1.00 47.19 182 GLU A C 1
ATOM 1387 O O . GLU A 1 182 ? 16.339 13.674 -10.105 1.00 47.19 182 GLU A O 1
ATOM 1392 N N . ASP A 1 183 ? 14.508 13.361 -8.851 1.00 55.00 183 ASP A N 1
ATOM 1393 C CA . ASP A 1 183 ? 14.870 12.030 -8.344 1.00 55.00 183 ASP A CA 1
ATOM 1394 C C . ASP A 1 183 ? 14.609 10.905 -9.348 1.00 55.00 183 ASP A C 1
ATOM 1396 O O . ASP A 1 183 ? 15.196 9.823 -9.245 1.00 55.00 183 ASP A O 1
ATOM 1400 N N . GLY A 1 184 ? 13.818 11.173 -10.392 1.00 55.09 184 GLY A N 1
ATOM 1401 C CA . GLY A 1 184 ? 13.634 10.251 -11.509 1.00 55.09 184 GLY A CA 1
ATOM 1402 C C . GLY A 1 184 ? 14.968 9.836 -12.144 1.00 55.09 184 GLY A C 1
ATOM 1403 O O . GLY A 1 184 ? 15.136 8.686 -12.544 1.00 55.09 184 GLY A O 1
ATOM 1404 N N . GLN A 1 185 ? 15.973 10.721 -12.149 1.00 58.06 185 GLN A N 1
ATOM 1405 C CA . GLN A 1 185 ? 17.309 10.421 -12.670 1.00 58.06 185 GLN A CA 1
ATOM 1406 C C . GLN A 1 185 ? 18.085 9.401 -11.818 1.00 58.06 185 GLN A C 1
ATOM 1408 O O . GLN A 1 185 ? 18.849 8.606 -12.376 1.00 58.06 185 GLN A O 1
ATOM 1413 N N . LEU A 1 186 ? 17.911 9.411 -10.494 1.00 56.72 186 LEU A N 1
ATOM 1414 C CA . LEU A 1 186 ? 18.539 8.458 -9.569 1.00 56.72 186 LEU A CA 1
ATOM 1415 C C . LEU A 1 186 ? 17.768 7.137 -9.533 1.00 56.72 186 LEU A C 1
ATOM 1417 O O . LEU A 1 186 ? 18.380 6.071 -9.587 1.00 56.72 186 LEU A O 1
ATOM 1421 N N . ARG A 1 187 ? 16.432 7.198 -9.565 1.00 58.81 187 ARG A N 1
ATOM 1422 C CA . ARG A 1 187 ? 15.569 6.018 -9.695 1.00 58.81 187 ARG A CA 1
ATOM 1423 C C . ARG A 1 187 ? 15.885 5.235 -10.968 1.00 58.81 187 ARG A C 1
ATOM 1425 O O . ARG A 1 187 ? 16.125 4.032 -10.880 1.00 58.81 187 ARG A O 1
ATOM 1432 N N . CYS A 1 188 ? 16.045 5.930 -12.103 1.00 57.91 188 CYS A N 1
ATOM 1433 C CA . CYS A 1 188 ? 16.553 5.330 -13.338 1.00 57.91 188 CYS A CA 1
ATOM 1434 C C . CYS A 1 188 ? 17.879 4.595 -13.079 1.00 57.91 188 CYS A C 1
ATOM 1436 O O . CYS A 1 188 ? 18.002 3.419 -13.395 1.00 57.91 188 CYS A O 1
ATOM 1438 N N . GLN A 1 189 ? 18.863 5.247 -12.442 1.00 58.94 189 GLN A N 1
ATOM 1439 C CA . GLN A 1 189 ? 20.180 4.661 -12.131 1.00 58.94 189 GLN A CA 1
ATOM 1440 C C . GLN A 1 189 ? 20.134 3.364 -11.323 1.00 58.94 189 GLN A C 1
ATOM 1442 O O . GLN A 1 189 ? 20.965 2.484 -11.559 1.00 58.94 189 GLN A O 1
ATOM 1447 N N . VAL A 1 190 ? 19.186 3.224 -10.399 1.00 58.00 190 VAL A N 1
ATOM 1448 C CA . VAL A 1 190 ? 19.039 2.007 -9.592 1.00 58.00 190 VAL A CA 1
ATOM 1449 C C . VAL A 1 190 ? 18.350 0.891 -10.355 1.00 58.00 190 VAL A C 1
ATOM 1451 O O . VAL A 1 190 ? 18.883 -0.219 -10.401 1.00 58.00 190 VAL A O 1
ATOM 1454 N N . VAL A 1 191 ? 17.213 1.191 -10.981 1.00 59.31 191 VAL A N 1
ATOM 1455 C CA . VAL A 1 191 ? 16.438 0.250 -11.803 1.00 59.31 191 VAL A CA 1
ATOM 1456 C C . VAL A 1 191 ? 17.333 -0.380 -12.877 1.00 59.31 191 VAL A C 1
ATOM 1458 O O . VAL A 1 191 ? 17.401 -1.597 -13.044 1.00 59.31 191 VAL A O 1
ATOM 1461 N N . ILE A 1 192 ? 18.188 0.441 -13.485 1.00 58.47 192 ILE A N 1
ATOM 1462 C CA . ILE A 1 192 ? 19.198 0.021 -14.457 1.00 58.47 192 ILE A CA 1
ATOM 1463 C C . ILE A 1 192 ? 20.160 -1.046 -13.927 1.00 58.47 192 ILE A C 1
ATOM 1465 O O . ILE A 1 192 ? 20.644 -1.891 -14.685 1.00 58.47 192 ILE A O 1
ATOM 1469 N N . LYS A 1 193 ? 20.534 -0.991 -12.651 1.00 57.50 193 LYS A N 1
ATOM 1470 C CA . LYS A 1 193 ? 21.468 -1.971 -12.088 1.00 57.50 193 LYS A CA 1
ATOM 1471 C C . LYS A 1 193 ? 20.781 -3.290 -11.735 1.00 57.50 193 LYS A C 1
ATOM 1473 O O . LYS A 1 193 ? 21.474 -4.296 -11.619 1.00 57.50 193 LYS A O 1
ATOM 1478 N N . GLN A 1 194 ? 19.452 -3.301 -11.639 1.00 58.56 194 GLN A N 1
ATOM 1479 C CA . GLN A 1 194 ? 18.649 -4.508 -11.435 1.00 58.56 194 GLN A CA 1
ATOM 1480 C C . GLN A 1 194 ? 18.254 -5.191 -12.751 1.00 58.56 194 GLN A C 1
ATOM 1482 O O . GLN A 1 194 ? 18.171 -6.411 -12.809 1.00 58.56 194 GLN A O 1
ATOM 1487 N N . GLU A 1 195 ? 18.084 -4.438 -13.835 1.00 58.75 195 GLU A N 1
ATOM 1488 C CA . GLU A 1 195 ? 17.656 -4.969 -15.137 1.00 58.75 195 GLU A CA 1
ATOM 1489 C C . GLU A 1 195 ? 18.498 -6.145 -15.692 1.00 58.75 195 GLU A C 1
ATOM 1491 O O . GLU A 1 195 ? 17.905 -7.113 -16.171 1.00 58.75 195 GLU A O 1
ATOM 1496 N N . PRO A 1 196 ? 19.847 -6.176 -15.577 1.00 56.44 196 PRO A N 1
ATOM 1497 C CA . PRO A 1 196 ? 20.637 -7.333 -16.007 1.00 56.44 196 PRO A CA 1
ATOM 1498 C C . PRO A 1 196 ? 20.289 -8.621 -15.249 1.00 56.44 196 PRO A C 1
ATOM 1500 O O . PRO A 1 196 ? 20.509 -9.715 -15.767 1.00 56.44 196 PRO A O 1
ATOM 1503 N N . LEU A 1 197 ? 19.758 -8.508 -14.026 1.00 51.25 197 LEU A N 1
ATOM 1504 C CA . LEU A 1 197 ? 19.251 -9.636 -13.251 1.00 51.25 197 LEU A CA 1
ATOM 1505 C C . LEU A 1 197 ? 17.905 -10.112 -13.813 1.00 51.25 197 LEU A C 1
ATOM 1507 O O . LEU A 1 197 ? 17.730 -11.309 -14.010 1.00 51.25 197 LEU A O 1
ATOM 1511 N N . PHE A 1 198 ? 16.981 -9.200 -14.124 1.00 59.06 198 PHE A N 1
ATOM 1512 C CA . PHE A 1 198 ? 15.654 -9.552 -14.646 1.00 59.06 198 PHE A CA 1
ATOM 1513 C C . PHE A 1 198 ? 15.707 -10.136 -16.060 1.00 59.06 198 PHE A C 1
ATOM 1515 O O . PHE A 1 198 ? 15.076 -11.162 -16.312 1.00 59.06 198 PHE A O 1
ATOM 1522 N N . LEU A 1 199 ? 16.545 -9.577 -16.939 1.00 58.16 199 LEU A N 1
ATOM 1523 C CA . LEU A 1 199 ? 16.805 -10.144 -18.266 1.00 58.16 199 LEU A CA 1
ATOM 1524 C C . LEU A 1 199 ? 17.439 -11.544 -18.165 1.00 58.16 199 LEU A C 1
ATOM 1526 O O . LEU A 1 199 ? 17.055 -12.447 -18.903 1.00 58.16 199 LEU A O 1
ATOM 1530 N N . ARG A 1 200 ? 18.345 -11.772 -17.198 1.00 53.88 200 ARG A N 1
ATOM 1531 C CA . ARG A 1 200 ? 18.918 -13.107 -16.915 1.00 53.88 200 ARG A CA 1
ATOM 1532 C C . ARG A 1 200 ? 17.909 -14.098 -16.338 1.00 53.88 200 ARG A C 1
ATOM 1534 O O . ARG A 1 200 ? 18.056 -15.295 -16.560 1.00 53.88 200 ARG A O 1
ATOM 1541 N N . MET A 1 201 ? 16.914 -13.616 -15.598 1.00 48.69 201 MET A N 1
ATOM 1542 C CA . MET A 1 201 ? 15.823 -14.437 -15.069 1.00 48.69 201 MET A CA 1
ATOM 1543 C C . MET A 1 201 ? 14.693 -14.668 -16.088 1.00 48.69 201 MET A C 1
ATOM 1545 O O . MET A 1 201 ? 13.770 -15.422 -15.795 1.00 48.69 201 MET A O 1
ATOM 1549 N N . GLY A 1 202 ? 14.756 -14.054 -17.277 1.00 61.25 202 GLY A N 1
ATOM 1550 C CA . GLY A 1 202 ? 13.728 -14.174 -18.315 1.00 61.25 202 GLY A CA 1
ATOM 1551 C C . GLY A 1 202 ? 12.435 -13.402 -18.022 1.00 61.25 202 GLY A C 1
ATOM 1552 O O . GLY A 1 202 ? 11.450 -13.576 -18.737 1.00 61.25 202 GLY A O 1
ATOM 1553 N N . ASP A 1 203 ? 12.420 -12.539 -17.003 1.00 69.81 203 ASP A N 1
ATOM 1554 C CA . ASP A 1 203 ? 11.257 -11.723 -16.635 1.00 69.81 203 ASP A CA 1
ATOM 1555 C C . ASP A 1 203 ? 11.251 -10.408 -17.434 1.00 69.81 203 ASP A C 1
ATOM 1557 O O . ASP A 1 203 ? 11.487 -9.313 -16.916 1.00 69.81 203 ASP A O 1
ATOM 1561 N N . GLY A 1 204 ? 11.029 -10.534 -18.747 1.00 68.88 204 GLY A N 1
ATOM 1562 C CA . GLY A 1 204 ? 11.033 -9.403 -19.683 1.00 68.88 204 GLY A CA 1
ATOM 1563 C C . GLY A 1 204 ? 9.946 -8.362 -19.400 1.00 68.88 204 GLY A C 1
ATOM 1564 O O . GLY A 1 204 ? 10.110 -7.200 -19.760 1.00 68.88 204 GLY A O 1
ATOM 1565 N N . LYS A 1 205 ? 8.864 -8.746 -18.708 1.00 76.00 205 LYS A N 1
ATOM 1566 C CA . LYS A 1 205 ? 7.744 -7.848 -18.402 1.00 76.00 205 LYS A CA 1
ATOM 1567 C C . LYS A 1 205 ? 8.108 -6.817 -17.334 1.00 76.00 205 LYS A C 1
ATOM 1569 O O . LYS A 1 205 ? 7.819 -5.639 -17.515 1.00 76.00 205 LYS A O 1
ATOM 1574 N N . ARG A 1 206 ? 8.786 -7.233 -16.258 1.00 68.88 206 ARG A N 1
ATOM 1575 C CA . ARG A 1 206 ? 9.279 -6.285 -15.242 1.00 68.88 206 ARG A CA 1
ATOM 1576 C C . ARG A 1 206 ? 10.356 -5.369 -15.806 1.00 68.88 206 ARG A C 1
ATOM 1578 O O . ARG A 1 206 ? 10.288 -4.166 -15.602 1.00 68.88 206 ARG A O 1
ATOM 1585 N N . ALA A 1 207 ? 11.285 -5.924 -16.590 1.00 72.44 207 ALA A N 1
ATOM 1586 C CA . ALA A 1 207 ? 12.297 -5.129 -17.287 1.00 72.44 207 ALA A CA 1
ATOM 1587 C C . ALA A 1 207 ? 11.668 -4.081 -18.228 1.00 72.44 207 ALA A C 1
ATOM 1589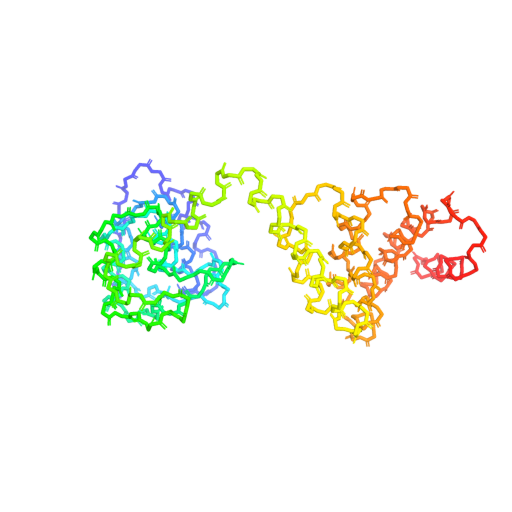 O O . ALA A 1 207 ? 12.189 -2.975 -18.350 1.00 72.44 207 ALA A O 1
ATOM 1590 N N . TYR A 1 208 ? 10.536 -4.406 -18.861 1.00 82.31 208 TYR A N 1
ATOM 1591 C CA . TYR A 1 208 ? 9.778 -3.480 -19.702 1.00 82.31 208 TYR A CA 1
ATOM 1592 C C . TYR A 1 208 ? 9.130 -2.342 -18.907 1.00 82.31 208 TYR A C 1
ATOM 1594 O O . TYR A 1 208 ? 9.288 -1.183 -19.291 1.00 82.31 208 TYR A O 1
ATOM 1602 N N . GLU A 1 209 ? 8.420 -2.652 -17.819 1.00 75.50 209 GLU A N 1
ATOM 1603 C CA . GLU A 1 209 ? 7.765 -1.645 -16.966 1.00 75.50 209 GLU A CA 1
ATOM 1604 C C . GLU A 1 209 ? 8.802 -0.633 -16.439 1.00 75.50 209 GLU A C 1
ATOM 1606 O O . GLU A 1 209 ? 8.649 0.579 -16.601 1.00 75.50 209 GLU A O 1
ATOM 1611 N N . ASP A 1 210 ? 9.926 -1.152 -15.949 1.00 70.69 210 ASP A N 1
ATOM 1612 C CA . ASP A 1 210 ? 11.075 -0.401 -15.447 1.00 70.69 210 ASP A CA 1
ATOM 1613 C C . ASP A 1 210 ? 11.752 0.484 -16.515 1.00 70.69 210 ASP A C 1
ATOM 1615 O O . ASP A 1 210 ? 12.057 1.661 -16.284 1.00 70.69 210 ASP A O 1
ATOM 1619 N N . ALA A 1 211 ? 12.004 -0.066 -17.708 1.00 77.50 211 ALA A N 1
ATOM 1620 C CA . ALA A 1 211 ? 12.649 0.664 -18.797 1.00 77.50 211 ALA A CA 1
ATOM 1621 C C . ALA A 1 211 ? 11.731 1.731 -19.414 1.00 77.50 211 ALA A C 1
ATOM 1623 O O . ALA A 1 211 ? 12.217 2.785 -19.838 1.00 77.50 211 ALA A O 1
ATOM 1624 N N . THR A 1 212 ? 10.419 1.483 -19.431 1.00 82.50 212 THR A N 1
ATOM 1625 C CA . THR A 1 212 ? 9.409 2.433 -19.916 1.00 82.50 212 THR A CA 1
ATOM 1626 C C . THR A 1 212 ? 9.363 3.661 -19.018 1.00 82.50 212 THR A C 1
ATOM 1628 O O . THR A 1 212 ? 9.511 4.777 -19.514 1.00 82.50 212 THR A O 1
ATOM 1631 N N . GLU A 1 213 ? 9.297 3.467 -17.698 1.00 74.56 213 GLU A N 1
ATOM 1632 C CA . GLU A 1 213 ? 9.346 4.569 -16.730 1.00 74.56 213 GLU A CA 1
ATOM 1633 C C . GLU A 1 213 ? 10.629 5.407 -16.908 1.00 74.56 213 GLU A C 1
ATOM 1635 O O . GLU A 1 213 ? 10.594 6.639 -16.937 1.00 74.56 213 GLU A O 1
ATOM 1640 N N . CYS A 1 214 ? 11.777 4.758 -17.132 1.00 72.06 214 CYS A N 1
ATOM 1641 C CA . CYS A 1 214 ? 13.036 5.462 -17.380 1.00 72.06 214 CYS A CA 1
ATOM 1642 C C . CYS A 1 214 ? 13.034 6.289 -18.678 1.00 72.06 214 CYS A C 1
ATOM 1644 O O . CYS A 1 214 ? 13.610 7.383 -18.720 1.00 72.06 214 CYS A O 1
ATOM 1646 N N . ALA A 1 215 ? 12.431 5.762 -19.746 1.00 79.81 215 ALA A N 1
ATOM 1647 C CA . ALA A 1 215 ? 12.333 6.434 -21.038 1.00 79.81 215 ALA A CA 1
ATOM 1648 C C . ALA A 1 215 ? 11.362 7.626 -20.994 1.00 79.81 215 ALA A C 1
ATOM 1650 O O . ALA A 1 215 ? 11.630 8.644 -21.633 1.00 79.81 215 ALA A O 1
ATOM 1651 N N . GLU A 1 216 ? 10.291 7.536 -20.201 1.00 80.31 216 GLU A N 1
ATOM 1652 C CA . GLU A 1 216 ? 9.348 8.633 -19.955 1.00 80.31 216 GLU A CA 1
ATOM 1653 C C . GLU A 1 216 ? 9.992 9.771 -19.154 1.00 80.31 216 GLU A C 1
ATOM 1655 O O . GLU A 1 216 ? 9.882 10.939 -19.530 1.00 80.31 216 GLU A O 1
ATOM 1660 N N . ILE A 1 217 ? 10.738 9.437 -18.095 1.00 70.38 217 ILE A N 1
ATOM 1661 C CA . ILE A 1 217 ? 11.443 10.423 -17.263 1.00 70.38 217 ILE A CA 1
ATOM 1662 C C . ILE A 1 217 ? 12.599 11.074 -18.039 1.00 70.38 217 ILE A C 1
ATOM 1664 O O . ILE A 1 217 ? 12.848 12.275 -17.902 1.00 70.38 217 ILE A O 1
ATOM 1668 N N . ARG A 1 218 ? 13.339 10.309 -18.859 1.00 70.62 218 ARG A N 1
ATOM 1669 C CA . ARG A 1 218 ? 14.491 10.812 -19.634 1.00 70.62 218 ARG A CA 1
ATOM 1670 C C . ARG A 1 218 ? 14.409 10.440 -21.123 1.00 70.62 218 ARG A C 1
ATOM 1672 O O . ARG A 1 218 ? 15.218 9.640 -21.601 1.00 70.62 218 ARG A O 1
ATOM 1679 N N . PRO A 1 219 ? 13.571 11.127 -21.921 1.00 78.38 219 PRO A N 1
ATOM 1680 C CA . PRO A 1 219 ? 13.352 10.777 -23.330 1.00 78.38 219 PRO A CA 1
ATOM 1681 C C . PRO A 1 219 ? 14.588 10.887 -24.231 1.00 78.38 219 PRO A C 1
ATOM 1683 O O . PRO A 1 219 ? 14.642 10.258 -25.285 1.00 78.38 219 PRO A O 1
ATOM 1686 N N . LYS A 1 220 ? 15.586 11.693 -23.841 1.00 81.50 220 LYS A N 1
ATOM 1687 C CA . LYS A 1 220 ? 16.849 11.888 -24.582 1.00 81.50 220 LYS A CA 1
ATOM 1688 C C . LYS A 1 220 ? 17.987 10.981 -24.109 1.00 81.50 220 LYS A C 1
ATOM 1690 O O . LYS A 1 220 ? 19.132 11.170 -24.507 1.00 81.50 220 LYS A O 1
ATOM 1695 N N . TRP A 1 221 ? 17.715 10.031 -23.222 1.00 81.62 221 TRP A N 1
ATOM 1696 C CA . TRP A 1 221 ? 18.751 9.191 -22.644 1.00 81.62 221 TRP A CA 1
ATOM 1697 C C . TRP A 1 221 ? 18.833 7.850 -23.389 1.00 81.62 221 TRP A C 1
ATOM 1699 O O . TRP A 1 221 ? 18.036 6.946 -23.158 1.00 81.62 221 TRP A O 1
ATOM 1709 N N . ALA A 1 222 ? 19.819 7.726 -24.286 1.00 80.31 222 ALA A N 1
ATOM 1710 C CA . ALA A 1 222 ? 19.990 6.590 -25.206 1.00 80.31 222 ALA A CA 1
ATOM 1711 C C . ALA A 1 222 ? 19.920 5.211 -24.526 1.00 80.31 222 ALA A C 1
ATOM 1713 O O . ALA A 1 222 ? 19.328 4.270 -25.048 1.00 80.31 222 ALA A O 1
ATOM 1714 N N . LYS A 1 223 ? 20.486 5.098 -23.319 1.00 79.56 223 LYS A N 1
ATOM 1715 C CA . LYS A 1 223 ? 20.556 3.834 -22.582 1.00 79.56 223 LYS A CA 1
ATOM 1716 C C . LYS A 1 223 ? 19.190 3.360 -22.063 1.00 79.56 223 LYS A C 1
ATOM 1718 O O . LYS A 1 223 ? 19.018 2.153 -21.967 1.00 79.56 223 LYS A O 1
ATOM 1723 N N . ALA A 1 224 ? 18.225 4.250 -21.789 1.00 80.75 224 ALA A N 1
ATOM 1724 C CA . ALA A 1 224 ? 16.846 3.839 -21.477 1.00 80.75 224 ALA A CA 1
ATOM 1725 C C . ALA A 1 224 ? 16.188 3.149 -22.675 1.00 80.75 224 ALA A C 1
ATOM 1727 O O . ALA A 1 224 ? 15.626 2.069 -22.539 1.00 80.75 224 ALA A O 1
ATOM 1728 N N . HIS A 1 225 ? 16.326 3.742 -23.862 1.00 87.56 225 HIS A N 1
ATOM 1729 C CA . HIS A 1 225 ? 15.759 3.203 -25.100 1.00 87.56 225 HIS A CA 1
ATOM 1730 C C . HIS A 1 225 ? 16.402 1.873 -25.506 1.00 87.56 225 HIS A C 1
ATOM 1732 O O . HIS A 1 225 ? 15.700 0.960 -25.931 1.00 87.56 225 HIS A O 1
ATOM 1738 N N . TYR A 1 226 ? 17.713 1.716 -25.294 1.00 85.69 226 TYR A N 1
ATOM 1739 C CA . TYR A 1 226 ? 18.401 0.436 -25.500 1.00 85.69 226 TYR A CA 1
ATOM 1740 C C . TYR A 1 226 ? 17.806 -0.683 -24.636 1.00 85.69 226 TYR A C 1
ATOM 1742 O O . TYR A 1 226 ? 17.534 -1.780 -25.113 1.00 85.69 226 TYR A O 1
ATOM 1750 N N . ARG A 1 227 ? 17.577 -0.376 -23.361 1.00 80.12 227 ARG A N 1
ATOM 1751 C CA . ARG A 1 227 ? 17.063 -1.295 -22.340 1.00 80.12 227 ARG A CA 1
ATOM 1752 C C . ARG A 1 227 ? 15.609 -1.672 -22.567 1.00 80.12 227 ARG A C 1
ATOM 1754 O O . ARG A 1 227 ? 15.252 -2.842 -22.501 1.00 80.12 227 ARG A O 1
ATOM 1761 N N . LEU A 1 228 ? 14.800 -0.693 -22.967 1.00 87.31 228 LEU A N 1
ATOM 1762 C CA . LEU A 1 228 ? 13.442 -0.923 -23.444 1.00 87.31 228 LEU A CA 1
ATOM 1763 C C . LEU A 1 228 ? 13.441 -1.880 -24.648 1.00 87.31 228 LEU A C 1
ATOM 1765 O O . LEU A 1 228 ? 12.680 -2.845 -24.677 1.00 87.31 228 LEU A O 1
ATOM 1769 N N . GLY A 1 229 ? 14.369 -1.675 -25.586 1.00 88.69 229 GLY A N 1
ATOM 1770 C CA . GLY A 1 229 ? 14.614 -2.585 -26.702 1.00 88.69 229 GLY A CA 1
ATOM 1771 C C . GLY A 1 229 ? 14.990 -4.004 -26.267 1.00 88.69 229 GLY A C 1
ATOM 1772 O O . GLY A 1 229 ? 14.415 -4.971 -26.759 1.00 88.69 229 GLY A O 1
ATOM 1773 N N . ALA A 1 230 ? 15.899 -4.144 -25.301 1.00 86.31 230 ALA A N 1
ATOM 1774 C CA . ALA A 1 230 ? 16.301 -5.436 -24.745 1.00 86.31 230 ALA A CA 1
ATOM 1775 C C . ALA A 1 230 ? 15.152 -6.162 -24.018 1.00 86.31 230 ALA A C 1
ATOM 1777 O O . ALA A 1 230 ? 14.998 -7.376 -24.163 1.00 86.31 230 ALA A O 1
ATOM 1778 N N . ALA A 1 231 ? 14.303 -5.433 -23.290 1.00 86.25 231 ALA A N 1
ATOM 1779 C CA . ALA A 1 231 ? 13.105 -5.993 -22.669 1.00 86.25 231 ALA A CA 1
ATOM 1780 C C . ALA A 1 231 ? 12.123 -6.531 -23.724 1.00 86.25 231 ALA A C 1
ATOM 1782 O O . ALA A 1 231 ? 11.630 -7.655 -23.596 1.00 86.25 231 ALA A O 1
ATOM 1783 N N . PHE A 1 232 ? 11.899 -5.784 -24.810 1.00 89.75 232 PHE A N 1
ATOM 1784 C CA . PHE A 1 232 ? 11.086 -6.241 -25.940 1.00 89.75 232 PHE A CA 1
ATOM 1785 C C . PHE A 1 232 ? 11.680 -7.466 -26.651 1.00 89.75 232 PHE A C 1
ATOM 1787 O O . PHE A 1 232 ? 10.931 -8.385 -26.984 1.00 89.75 232 PHE A O 1
ATOM 1794 N N . MET A 1 233 ? 13.010 -7.543 -26.796 1.00 87.06 233 MET A N 1
ATOM 1795 C CA . MET A 1 233 ? 13.696 -8.739 -27.309 1.00 87.06 233 MET A CA 1
ATOM 1796 C C . MET A 1 233 ? 13.414 -9.971 -26.439 1.00 87.06 233 MET A C 1
ATOM 1798 O O . MET A 1 233 ? 13.076 -11.032 -26.965 1.00 87.06 233 MET A O 1
ATOM 1802 N N . CYS A 1 234 ? 13.464 -9.834 -25.108 1.00 84.38 234 CYS A N 1
ATOM 1803 C CA . CYS A 1 234 ? 13.096 -10.911 -24.180 1.00 84.38 234 CYS A CA 1
ATOM 1804 C C . CYS A 1 234 ? 11.619 -11.319 -24.289 1.00 84.38 234 CYS A C 1
ATOM 1806 O O . CYS A 1 234 ? 11.298 -12.502 -24.176 1.00 84.38 234 CYS A O 1
ATOM 1808 N N . MET A 1 235 ? 10.722 -10.360 -24.531 1.00 85.38 235 MET A N 1
ATOM 1809 C CA . MET A 1 235 ? 9.293 -10.617 -24.749 1.00 85.38 235 MET A CA 1
ATOM 1810 C C . MET A 1 235 ? 8.969 -11.120 -26.165 1.00 85.38 235 MET A C 1
ATOM 1812 O O . MET A 1 235 ? 7.820 -11.470 -26.427 1.00 85.38 235 MET A O 1
ATOM 1816 N N . LYS A 1 236 ? 9.970 -11.201 -27.055 1.00 89.56 236 LYS A N 1
ATOM 1817 C CA . LYS A 1 236 ? 9.838 -11.569 -28.476 1.00 89.56 236 LYS A CA 1
ATOM 1818 C C . LYS A 1 236 ? 8.961 -10.616 -29.293 1.00 89.56 236 LYS A C 1
ATOM 1820 O O . LYS A 1 236 ? 8.438 -10.997 -30.338 1.00 89.56 236 LYS A O 1
ATOM 1825 N N . ASP A 1 237 ? 8.811 -9.376 -28.838 1.00 91.38 237 ASP A N 1
ATOM 1826 C CA . ASP A 1 237 ? 8.202 -8.309 -29.628 1.00 91.38 237 ASP A CA 1
ATOM 1827 C C . ASP A 1 237 ? 9.299 -7.569 -30.402 1.00 91.38 237 ASP A C 1
ATOM 1829 O O . ASP A 1 237 ? 9.788 -6.506 -30.013 1.00 91.38 237 ASP A O 1
ATOM 1833 N N . TYR A 1 238 ? 9.724 -8.177 -31.507 1.00 92.81 238 TYR A N 1
ATOM 1834 C CA . TYR A 1 238 ? 10.853 -7.692 -32.301 1.00 92.81 238 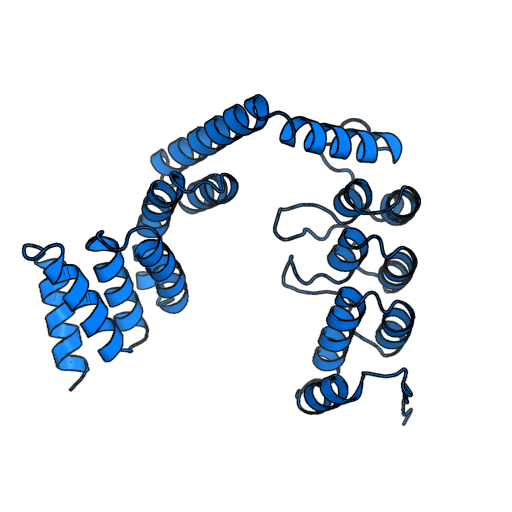TYR A CA 1
ATOM 1835 C C . TYR A 1 238 ? 10.564 -6.361 -33.013 1.00 92.81 238 TYR A C 1
ATOM 1837 O O . TYR A 1 238 ? 11.481 -5.585 -33.279 1.00 92.81 238 TYR A O 1
ATOM 1845 N N . ASN A 1 239 ? 9.289 -6.048 -33.272 1.00 92.31 239 ASN A N 1
ATOM 1846 C CA . ASN A 1 239 ? 8.897 -4.782 -33.893 1.00 92.31 239 ASN A CA 1
ATOM 1847 C C . ASN A 1 239 ? 9.064 -3.609 -32.927 1.00 92.31 239 ASN A C 1
ATOM 1849 O O . ASN A 1 239 ? 9.656 -2.590 -33.295 1.00 92.31 239 ASN A O 1
ATOM 1853 N N . SER A 1 240 ? 8.586 -3.759 -31.692 1.00 92.69 240 SER A N 1
ATOM 1854 C CA . SER A 1 240 ? 8.771 -2.741 -30.655 1.00 92.69 240 SER A CA 1
ATOM 1855 C C . SER A 1 240 ? 10.243 -2.630 -30.248 1.00 92.69 240 SER A C 1
ATOM 1857 O O . SER A 1 240 ? 10.759 -1.518 -30.115 1.00 92.69 240 SER A O 1
ATOM 1859 N N . ALA A 1 241 ? 10.958 -3.762 -30.167 1.00 92.06 241 ALA A N 1
ATOM 1860 C CA . ALA A 1 241 ? 12.401 -3.782 -29.922 1.00 92.06 241 ALA A CA 1
ATOM 1861 C C . ALA A 1 241 ? 13.171 -2.950 -30.955 1.00 92.06 241 ALA A C 1
ATOM 1863 O O . ALA A 1 241 ? 13.973 -2.091 -30.587 1.00 92.06 241 ALA A O 1
ATOM 1864 N N . TYR A 1 242 ? 12.882 -3.155 -32.243 1.00 93.25 242 TYR A N 1
ATOM 1865 C CA . TYR A 1 242 ? 13.491 -2.406 -33.338 1.00 93.25 242 TYR A CA 1
ATOM 1866 C C . TYR A 1 242 ? 13.294 -0.890 -33.191 1.00 93.25 242 TYR A C 1
ATOM 1868 O O . TYR A 1 242 ? 14.249 -0.129 -33.340 1.00 93.25 242 TYR A O 1
ATOM 1876 N N . GLN A 1 243 ? 12.076 -0.439 -32.875 1.00 93.12 243 GLN A N 1
ATOM 1877 C CA . GLN A 1 243 ? 11.777 0.990 -32.733 1.00 93.12 243 GLN A CA 1
ATOM 1878 C C . GLN A 1 243 ? 12.546 1.618 -31.566 1.00 93.12 243 GLN A C 1
ATOM 1880 O O . GLN A 1 243 ? 13.159 2.677 -31.722 1.00 93.12 243 GLN A O 1
ATOM 1885 N N . SER A 1 244 ? 12.563 0.952 -30.408 1.00 91.69 244 SER A N 1
ATOM 1886 C CA . SER A 1 244 ? 13.303 1.430 -29.237 1.00 91.69 244 SER A CA 1
ATOM 1887 C C . SER A 1 244 ? 14.818 1.439 -29.478 1.00 91.69 244 SER A C 1
ATOM 1889 O O . SER A 1 244 ? 15.487 2.409 -29.128 1.00 91.69 244 SER A O 1
ATOM 1891 N N . LEU A 1 245 ? 15.369 0.420 -30.144 1.00 91.81 245 LEU A N 1
ATOM 1892 C CA . LEU A 1 245 ? 16.799 0.351 -30.471 1.00 91.81 245 LEU A CA 1
ATOM 1893 C C . LEU A 1 245 ? 17.207 1.372 -31.541 1.00 91.81 245 LEU A C 1
ATOM 1895 O O . LEU A 1 245 ? 18.258 1.996 -31.408 1.00 91.81 245 LEU A O 1
ATOM 1899 N N . SER A 1 246 ? 16.351 1.629 -32.535 1.00 91.88 246 SER A N 1
ATOM 1900 C CA . SER A 1 246 ? 16.544 2.722 -33.499 1.00 91.88 246 SER A CA 1
ATOM 1901 C C . SER A 1 246 ? 16.655 4.061 -32.776 1.00 91.88 246 SER A C 1
ATOM 1903 O O . SER A 1 246 ? 17.589 4.828 -33.004 1.00 91.88 246 SER A O 1
ATOM 1905 N N . ARG A 1 247 ? 15.743 4.322 -31.830 1.00 91.31 247 ARG A N 1
ATOM 1906 C CA . ARG A 1 247 ? 15.770 5.547 -31.029 1.00 91.31 247 ARG A CA 1
ATOM 1907 C C . ARG A 1 247 ? 17.018 5.643 -30.148 1.00 91.31 247 ARG A C 1
ATOM 1909 O O . ARG A 1 247 ? 17.539 6.736 -29.936 1.00 91.31 247 ARG A O 1
ATOM 1916 N N . ALA A 1 248 ? 17.510 4.517 -29.637 1.00 90.12 248 ALA A N 1
ATOM 1917 C CA . ALA A 1 248 ? 18.753 4.465 -28.877 1.00 90.12 248 ALA A CA 1
ATOM 1918 C C . ALA A 1 248 ? 19.977 4.821 -29.741 1.00 90.12 248 ALA A C 1
ATOM 1920 O O . ALA A 1 248 ? 20.805 5.613 -29.292 1.00 90.12 248 ALA A O 1
ATOM 1921 N N . LEU A 1 249 ? 20.056 4.308 -30.975 1.00 91.31 249 LEU A N 1
ATOM 1922 C CA . LEU A 1 249 ? 21.124 4.624 -31.933 1.00 91.31 249 LEU A CA 1
ATOM 1923 C C . LEU A 1 249 ? 21.072 6.074 -32.418 1.00 91.31 249 LEU A C 1
ATOM 1925 O O . LEU A 1 249 ? 22.114 6.707 -32.530 1.00 91.31 249 LEU A O 1
ATOM 1929 N N . GLU A 1 250 ? 19.883 6.644 -32.629 1.00 91.38 250 GLU A N 1
ATOM 1930 C CA . GLU A 1 250 ? 19.739 8.078 -32.937 1.00 91.38 250 GLU A CA 1
ATOM 1931 C C . GLU A 1 250 ? 20.345 8.972 -31.846 1.00 91.38 250 GLU A C 1
ATOM 1933 O O . GLU A 1 250 ? 20.892 10.036 -32.131 1.00 91.38 250 GLU A O 1
ATOM 1938 N N . LEU A 1 251 ? 20.215 8.558 -30.582 1.00 88.06 251 LEU A N 1
ATOM 1939 C CA . LEU A 1 251 ? 20.700 9.309 -29.426 1.00 88.06 251 LEU A CA 1
ATOM 1940 C C . LEU A 1 251 ? 22.171 9.013 -29.096 1.00 88.06 251 LEU A C 1
ATOM 1942 O O . LEU A 1 251 ? 22.822 9.855 -28.479 1.00 88.06 251 LEU A O 1
ATOM 1946 N N . ASN A 1 252 ? 22.681 7.832 -29.455 1.00 88.50 252 ASN A N 1
ATOM 1947 C CA . ASN A 1 252 ? 24.081 7.445 -29.286 1.00 88.50 252 ASN A CA 1
ATOM 1948 C C . ASN A 1 252 ? 24.543 6.484 -30.405 1.00 88.50 252 ASN A C 1
ATOM 1950 O O . ASN A 1 252 ? 24.521 5.265 -30.204 1.00 88.50 252 ASN A O 1
ATOM 1954 N N . PRO A 1 253 ? 24.980 7.016 -31.562 1.00 88.62 253 PRO A N 1
ATOM 1955 C CA . PRO A 1 253 ? 25.325 6.208 -32.735 1.00 88.62 253 PRO A CA 1
ATOM 1956 C C . PRO A 1 253 ? 26.567 5.325 -32.567 1.00 88.62 253 PRO A C 1
ATOM 1958 O O . PRO A 1 253 ? 26.719 4.348 -33.285 1.00 88.62 253 PRO A O 1
ATOM 1961 N N . GLU A 1 254 ? 27.458 5.652 -31.630 1.00 88.81 254 GLU A N 1
ATOM 1962 C CA . GLU A 1 254 ? 28.754 4.973 -31.452 1.00 88.81 254 GLU A CA 1
ATOM 1963 C C . GLU A 1 254 ? 28.657 3.685 -30.609 1.00 88.81 254 GLU A C 1
ATOM 1965 O O . GLU A 1 254 ? 29.662 3.049 -30.297 1.00 88.81 254 GLU A O 1
ATOM 1970 N N . SER A 1 255 ? 27.453 3.305 -30.175 1.00 85.62 255 SER A N 1
ATOM 1971 C CA . SER A 1 255 ? 27.267 2.201 -29.236 1.00 85.62 255 SER A CA 1
ATOM 1972 C C . SER A 1 255 ? 27.190 0.842 -29.940 1.00 85.62 255 SER A C 1
ATOM 1974 O O . SER A 1 255 ? 26.095 0.376 -30.258 1.00 85.62 255 SER A O 1
ATOM 1976 N N . GLU A 1 256 ? 28.328 0.155 -30.066 1.00 87.38 256 GLU A N 1
ATOM 1977 C CA . GLU A 1 256 ? 28.430 -1.187 -30.679 1.00 87.38 256 GLU A CA 1
ATOM 1978 C C . GLU A 1 256 ? 27.441 -2.211 -30.078 1.00 87.38 256 GLU A C 1
ATOM 1980 O O . GLU A 1 256 ? 26.846 -3.019 -30.791 1.00 87.38 256 GLU A O 1
ATOM 1985 N N . GLU A 1 257 ? 27.209 -2.161 -28.760 1.00 84.81 257 GLU A N 1
ATOM 1986 C CA . GLU A 1 257 ? 26.250 -3.038 -28.065 1.00 84.81 257 GLU A CA 1
ATOM 1987 C C . GLU A 1 257 ? 24.802 -2.844 -28.552 1.00 84.81 257 GLU A C 1
ATOM 1989 O O . GLU A 1 257 ? 24.060 -3.814 -28.715 1.00 84.81 257 GLU A O 1
ATOM 1994 N N . VAL A 1 258 ? 24.400 -1.590 -28.787 1.00 88.50 258 VAL A N 1
ATOM 1995 C CA . VAL A 1 258 ? 23.048 -1.234 -29.245 1.00 88.50 258 VAL A CA 1
ATOM 1996 C C . VAL A 1 258 ? 22.893 -1.622 -30.707 1.00 88.50 258 VAL A C 1
ATOM 1998 O O . VAL A 1 258 ? 21.866 -2.179 -31.083 1.00 88.50 258 VAL A O 1
ATOM 2001 N N . GLU A 1 259 ? 23.922 -1.363 -31.515 1.00 90.31 259 GLU A N 1
ATOM 2002 C CA . GLU A 1 259 ? 23.941 -1.695 -32.936 1.00 90.31 259 GLU A CA 1
ATOM 2003 C C . GLU A 1 259 ? 23.803 -3.203 -33.156 1.00 90.31 259 GLU A C 1
ATOM 2005 O O . GLU A 1 259 ? 22.969 -3.644 -33.947 1.00 90.31 259 GLU A O 1
ATOM 2010 N N . LYS A 1 260 ? 24.545 -4.013 -32.394 1.00 91.25 260 LYS A N 1
ATOM 2011 C CA . LYS A 1 260 ? 24.440 -5.472 -32.464 1.00 91.25 260 LYS A CA 1
ATOM 2012 C C . LYS A 1 260 ? 23.016 -5.958 -32.178 1.00 91.25 260 LYS A C 1
ATOM 2014 O O . LYS A 1 260 ? 22.472 -6.746 -32.948 1.00 91.25 260 LYS A O 1
ATOM 2019 N N . LEU A 1 261 ? 22.413 -5.483 -31.086 1.00 89.81 261 LEU A N 1
ATOM 2020 C CA . LEU A 1 261 ? 21.065 -5.897 -30.691 1.00 89.81 261 LEU A CA 1
ATOM 2021 C C . LEU A 1 261 ? 19.996 -5.380 -31.670 1.00 89.81 261 LEU A C 1
ATOM 2023 O O . LEU A 1 261 ? 18.984 -6.041 -31.891 1.00 89.81 261 LEU A O 1
ATOM 2027 N N . PHE A 1 262 ? 20.222 -4.213 -32.277 1.00 93.06 262 PHE A N 1
ATOM 2028 C CA . PHE A 1 262 ? 19.359 -3.640 -33.309 1.00 93.06 262 PHE A CA 1
ATOM 2029 C C . PHE A 1 262 ? 19.294 -4.521 -34.561 1.00 93.06 262 PHE A C 1
ATOM 2031 O O . PHE A 1 262 ? 18.198 -4.786 -35.061 1.00 93.06 262 PHE A O 1
ATOM 2038 N N . TRP A 1 263 ? 20.440 -5.002 -35.050 1.00 91.00 263 TRP A N 1
ATOM 2039 C CA . TRP A 1 263 ? 20.479 -5.908 -36.200 1.00 91.00 263 TRP A CA 1
ATOM 2040 C C . TRP A 1 263 ? 19.841 -7.261 -35.882 1.00 91.00 263 TRP A C 1
ATOM 2042 O O . TRP A 1 263 ? 19.055 -7.758 -36.684 1.00 91.00 263 TRP A O 1
ATOM 2052 N N . GLU A 1 264 ? 20.069 -7.795 -34.680 1.00 92.06 264 GLU A N 1
ATOM 2053 C CA . GLU A 1 264 ? 19.406 -9.021 -34.216 1.00 92.06 264 GLU A CA 1
ATOM 2054 C C . GLU A 1 264 ? 17.873 -8.864 -34.192 1.00 92.06 264 GLU A C 1
ATOM 2056 O O . GLU A 1 264 ? 17.144 -9.722 -34.691 1.00 92.06 264 GLU A O 1
ATOM 2061 N N . ALA A 1 265 ? 17.362 -7.732 -33.695 1.00 90.81 265 ALA A N 1
ATOM 2062 C CA . ALA A 1 265 ? 15.932 -7.419 -33.739 1.00 90.81 265 ALA A CA 1
ATOM 2063 C C . ALA A 1 265 ? 15.400 -7.298 -35.180 1.00 90.81 265 ALA A C 1
ATOM 2065 O O . ALA A 1 265 ? 14.266 -7.689 -35.459 1.00 90.81 265 ALA A O 1
ATOM 2066 N N . MET A 1 266 ? 16.202 -6.755 -36.102 1.00 91.56 266 MET A N 1
ATOM 2067 C CA . MET A 1 266 ? 15.826 -6.610 -37.510 1.00 91.56 266 MET A CA 1
ATOM 2068 C C . MET A 1 266 ? 15.719 -7.960 -38.227 1.00 91.56 266 MET A C 1
ATOM 2070 O O . MET A 1 266 ? 14.794 -8.146 -39.013 1.00 91.56 266 MET A O 1
ATOM 2074 N N . GLU A 1 267 ? 16.630 -8.892 -37.957 1.00 91.44 267 GLU A N 1
ATOM 2075 C CA . GLU A 1 267 ? 16.578 -10.243 -38.523 1.00 91.44 267 GLU A CA 1
ATOM 2076 C C . GLU A 1 267 ? 15.369 -11.022 -37.985 1.00 91.44 267 GLU A C 1
ATOM 2078 O O . GLU A 1 267 ? 14.633 -11.643 -38.749 1.00 91.44 267 GLU A O 1
ATOM 2083 N N . LEU A 1 268 ? 15.103 -10.931 -36.679 1.00 88.88 268 LEU A N 1
ATOM 2084 C CA . LEU A 1 268 ? 14.022 -11.676 -36.024 1.00 88.88 268 LEU A CA 1
ATOM 2085 C C . LEU A 1 268 ? 12.615 -11.125 -36.294 1.00 88.88 268 LEU A C 1
ATOM 2087 O O . LEU A 1 268 ? 11.635 -11.828 -36.047 1.00 88.88 268 LEU A O 1
ATOM 2091 N N . ARG A 1 269 ? 12.487 -9.883 -36.782 1.00 83.69 269 ARG A N 1
ATOM 2092 C CA . ARG A 1 269 ? 11.183 -9.324 -37.187 1.00 83.69 269 ARG A CA 1
ATOM 2093 C C . ARG A 1 269 ? 10.736 -9.782 -38.584 1.00 83.69 269 ARG A C 1
ATOM 2095 O O . ARG A 1 269 ? 9.597 -9.484 -38.949 1.00 83.69 269 ARG A O 1
ATOM 2102 N N . SER A 1 270 ? 11.645 -10.368 -39.374 1.00 60.66 270 SER A N 1
ATOM 2103 C CA . SER A 1 270 ? 11.377 -10.845 -40.741 1.00 60.66 270 SER A CA 1
ATOM 2104 C C . SER A 1 270 ? 10.622 -12.170 -40.754 1.00 60.66 270 SER A C 1
ATOM 2106 O O . SER A 1 270 ? 9.769 -12.315 -41.659 1.00 60.66 270 SER A O 1
#

InterPro domains:
  IPR002110 Ankyrin repeat [PF12796] (36-114)
  IPR002110 Ankyrin repeat [PS50088] (60-92)
  IPR002110 Ankyrin repeat [SM00248] (28-57)
  IPR002110 Ankyrin repeat [SM00248] (60-89)
  IPR011990 Tetratricopeptide-like helical domain superfamily [G3DSA:1.25.40.10] (149-267)
  IPR011990 Tetratricopeptide-like helical domain superfamily [SSF48452] (152-266)
  IPR019734 Tetratricopeptide repeat [PF00515] (222-254)
  IPR019734 Tetratricopeptide repeat [PS50005] (222-255)
  IPR019734 Tetratricopeptide repeat [SM00028] (222-255)
  IPR036770 Ankyrin repeat-containing domain superfamily [G3DSA:1.25.40.20] (2-125)
  IPR036770 Ankyrin repeat-containing domain superfamily [SSF48403] (27-124)
  IPR051616 Cul2-RING E3 ligase substrate-recognition [PTHR46224] (23-267)

Foldseek 3Di:
DDDPPPDDDDDCVVLVVVLVPDPDPQVSLLVQLLVCLVVLVLVSNLVSVVVVHDQQDPALASHSLLSCLLQQSLSSNVSSVVSVDQQAGAHPVRDTSLLSNLVNHDLSSNVSSLVRYDDDPQQPDSDSCSSNVSSVVVVVLVVPPVSLVVQLVVLQVQLVVCVVVVVLVRSLVSLVVNPDLVSLVVNLVSLVSCLVVCLVVLVLVSLLVSLVSNCVSPVLALVSLLSNLSSCVSVLVLVSSLVSLVSSCVSPVVDPPSVVSNVVSVVSVD

Sequence (270 aa):
MAQICIRNVEGTSLCFIQLQFMPNKGNRLFVALDMALRKSFVSCVKLLIQGGANVSSASPGDNPLVKAAEKGLTEAIKCLLEAGTNANVLDMYGRLPIELAAEYGTREDVEILFPFTSPISTVANWSVDGIIGHVKMEIKQLEDGNFVKTRMSELKGQGDEAFKKHDYLKASVFYTQTGGSEDGQLRCQVVIKQEPLFLRMGDGKRAYEDATECAEIRPKWAKAHYRLGAAFMCMKDYNSAYQSLSRALELNPESEEVEKLFWEAMELRS

Radius of gyration: 24.07 Å; chains: 1; bounding box: 61×45×64 Å